Protein AF-A0A1U7LKT5-F1 (afdb_monomer)

Sequence (354 aa):
MRSHRIICCGSSVLELSPTSYRYRIRAFKRNCTCDSFELTTCFKGNACFALIGTPRKIAANPNFSSCFNLRTNVITTAVMLKRFNDAKNAIKNAVNILGINPTSDDYISYSTVLDLHLCDPDLFTETESKELLLCLYEVLDQNHELTKHIAWDLVGLVSPYLRNKATIEEADRLLMLFAENGNAKEVQLKCIEAIGCIEWESEGTTGSDRCVAPRDLEKTILQFVHLSKLLRRSYDKIIARFPSRFLSAYAICLLSAFTQSDSNSLDVVSVLVDFLETSIKPLAGIVQDDEDQRVQRKILHSFITYLADVYMRTDSLPWAEEIFREKNEKFLMCGQKSQNMNAARQAIMDKLLA

Secondary structure (DSSP, 8-state):
--------SSS------SSSS--------TT---PPP---EEEETTEEEE-----------HHHHHHHHHHHHHHHHHHHHHHHHHHHHHHHTHHHHH-SS--HHHHHHHHHHHHHHHS-GGGS-HHHHHHHHHHHHHHHHH-HHHHHHHTTTHHHHHGGGGG-TTTHHHHHHHHHHHHHHS-HHHHHHHHHHHHHT-----TT--SS-----THHHHHHHHHHHHHHHHHHHHHHH---S-HHHHHHHHHHHHHHHHHHS-TT-HHHHHHHHHHHHH-PPPP-SS---HHHHHHHHHHHHHHHHHHHHHHHHHHHHHHHHHHHHHHTGGG--S-TTSHHHHHHHHHHHHHH--

InterPro domains:
  IPR013877 YAP-binding/ALF4/Glomulin [PF08568] (101-346)
  IPR040347 YAP1-binding protein 1/2 [PTHR28020] (101-345)

Structure (mmCIF, N/CA/C/O backbone):
data_AF-A0A1U7LKT5-F1
#
_entry.id   AF-A0A1U7LKT5-F1
#
loop_
_atom_site.group_PDB
_atom_site.id
_atom_site.type_symbol
_atom_site.label_atom_id
_atom_site.label_alt_id
_atom_site.label_comp_id
_atom_site.label_asym_id
_atom_site.label_entity_id
_atom_site.label_seq_id
_atom_site.pdbx_PDB_ins_code
_atom_site.Cartn_x
_atom_site.Cartn_y
_atom_site.Cartn_z
_atom_site.occupancy
_atom_site.B_iso_or_equiv
_atom_site.auth_seq_id
_atom_site.auth_comp_id
_atom_site.auth_asym_id
_atom_site.auth_atom_id
_atom_site.pdbx_PDB_model_num
ATOM 1 N N . MET A 1 1 ? -34.447 -12.105 22.755 1.00 29.31 1 MET A N 1
ATOM 2 C CA . MET A 1 1 ? -34.570 -10.656 23.031 1.00 29.31 1 MET A CA 1
ATOM 3 C C . MET A 1 1 ? -34.179 -10.384 24.480 1.00 29.31 1 MET A C 1
ATOM 5 O O . MET A 1 1 ? -34.998 -10.563 25.371 1.00 29.31 1 MET A O 1
ATOM 9 N N . ARG A 1 2 ? -32.914 -10.038 24.745 1.00 20.81 2 ARG A N 1
ATOM 10 C CA . ARG A 1 2 ? -32.465 -9.606 26.079 1.00 20.81 2 ARG A CA 1
ATOM 11 C C . ARG A 1 2 ? -32.306 -8.087 26.045 1.00 20.81 2 ARG A C 1
ATOM 13 O O . ARG A 1 2 ? -31.428 -7.579 25.364 1.00 20.81 2 ARG A O 1
ATOM 20 N N . SER A 1 3 ? -33.200 -7.381 26.730 1.00 24.88 3 SER A N 1
ATOM 21 C CA . SER A 1 3 ? -33.093 -5.941 26.979 1.00 24.88 3 SER A CA 1
ATOM 22 C C . SER A 1 3 ? -31.994 -5.715 28.020 1.00 24.88 3 SER A C 1
ATOM 24 O O . SER A 1 3 ? -32.059 -6.267 29.120 1.00 24.88 3 SER A O 1
ATOM 26 N N . HIS A 1 4 ? -30.960 -4.948 27.676 1.00 26.56 4 HIS A N 1
ATOM 27 C CA . HIS A 1 4 ? -29.973 -4.478 28.644 1.00 26.56 4 HIS A CA 1
ATOM 28 C C . HIS A 1 4 ? -30.506 -3.210 29.313 1.00 26.56 4 HIS A C 1
ATOM 30 O O . HIS A 1 4 ? -30.626 -2.164 28.680 1.00 26.56 4 HIS A O 1
ATOM 36 N N . ARG A 1 5 ? -30.856 -3.316 30.601 1.00 24.50 5 ARG A N 1
ATOM 37 C CA . ARG A 1 5 ? -31.199 -2.168 31.447 1.00 24.50 5 ARG A CA 1
ATOM 38 C C . ARG A 1 5 ? -29.922 -1.618 32.067 1.00 24.50 5 ARG A C 1
ATOM 40 O O . ARG A 1 5 ? -29.319 -2.277 32.908 1.00 24.50 5 ARG A O 1
ATOM 47 N N . ILE A 1 6 ? -29.543 -0.404 31.687 1.00 27.03 6 ILE A N 1
ATOM 48 C CA . ILE A 1 6 ? -28.542 0.374 32.418 1.00 27.03 6 ILE A CA 1
ATOM 49 C C . ILE A 1 6 ? -29.298 1.154 33.497 1.00 27.03 6 ILE A C 1
ATOM 51 O O . ILE A 1 6 ? -30.140 1.995 33.185 1.00 27.03 6 ILE A O 1
ATOM 55 N N . ILE A 1 7 ? -29.045 0.835 34.767 1.00 23.75 7 ILE A N 1
ATOM 56 C CA . ILE A 1 7 ? -29.606 1.561 35.910 1.00 23.75 7 ILE A CA 1
ATOM 57 C C . ILE A 1 7 ? -28.608 2.660 36.282 1.00 23.75 7 ILE A C 1
ATOM 59 O O . ILE A 1 7 ? -27.571 2.382 36.876 1.00 23.75 7 ILE A O 1
ATOM 63 N N . CYS A 1 8 ? -28.917 3.910 35.939 1.00 28.09 8 CYS A N 1
ATOM 64 C CA . CYS A 1 8 ? -28.219 5.072 36.489 1.00 28.09 8 CYS A CA 1
ATOM 65 C C . CYS A 1 8 ? -28.956 5.569 37.741 1.00 28.09 8 CYS A C 1
ATOM 67 O O . CYS A 1 8 ? -30.186 5.653 37.752 1.00 28.09 8 CYS A O 1
ATOM 69 N N . CYS A 1 9 ? -28.201 5.915 38.790 1.00 30.84 9 CYS A N 1
ATOM 70 C CA . CYS A 1 9 ? -28.714 6.554 40.004 1.00 30.84 9 CYS A CA 1
ATOM 71 C C . CYS A 1 9 ? -29.616 7.753 39.657 1.00 30.84 9 CYS A C 1
ATOM 73 O O . CYS A 1 9 ? -29.147 8.752 39.116 1.00 30.84 9 CYS A O 1
ATOM 75 N N . GLY A 1 10 ? -30.908 7.639 39.984 1.00 30.94 10 GLY A N 1
ATOM 76 C CA . GLY A 1 10 ? -31.926 8.669 39.757 1.00 30.94 10 GLY A CA 1
ATOM 77 C C . GLY A 1 10 ? -32.965 8.306 38.688 1.00 30.94 10 GLY A C 1
ATOM 78 O O . GLY A 1 10 ? -32.936 8.835 37.582 1.00 30.94 10 GLY A O 1
ATOM 79 N N . SER A 1 11 ? -33.907 7.428 39.053 1.00 29.58 11 SER A N 1
ATOM 80 C CA . SER A 1 11 ? -35.271 7.241 38.511 1.00 29.58 11 SER A CA 1
ATOM 81 C C . SER A 1 11 ? -35.557 7.668 37.058 1.00 29.58 11 SER A C 1
ATOM 83 O O . SER A 1 11 ? -36.530 8.378 36.814 1.00 29.58 11 SER A O 1
ATOM 85 N N . SER A 1 12 ? -34.755 7.222 36.088 1.00 34.41 12 SER A N 1
ATOM 86 C CA . SER A 1 12 ? -35.004 7.432 34.654 1.00 34.41 12 SER A CA 1
ATOM 87 C C . SER A 1 12 ? -34.716 6.137 33.895 1.00 34.41 12 SER A C 1
ATOM 89 O O . SER A 1 12 ? -33.655 5.546 34.074 1.00 34.41 12 SER A O 1
ATOM 91 N N . VAL A 1 13 ? -35.661 5.682 33.068 1.00 32.38 13 VAL A N 1
ATOM 92 C CA . VAL A 1 13 ? -35.531 4.465 32.251 1.00 32.38 13 VAL A CA 1
ATOM 93 C C . VAL A 1 13 ? -35.231 4.876 30.810 1.00 32.38 13 VAL A C 1
ATOM 95 O O . VAL A 1 13 ? -35.997 5.632 30.218 1.00 32.38 13 VAL A O 1
ATOM 98 N N . LEU A 1 14 ? -34.115 4.392 30.259 1.00 37.12 14 LEU A N 1
ATOM 99 C CA . LEU A 1 14 ? -33.742 4.548 28.851 1.00 37.12 14 LEU A CA 1
ATOM 100 C C . LEU A 1 14 ? -34.146 3.284 28.082 1.00 37.12 14 LEU A C 1
ATOM 102 O O . LEU A 1 14 ? -33.674 2.194 28.398 1.00 37.12 14 LEU A O 1
ATOM 106 N N . GLU A 1 15 ? -34.998 3.433 27.068 1.00 32.19 15 GLU A N 1
ATOM 107 C CA . GLU A 1 15 ? -35.277 2.388 26.078 1.00 32.19 15 GLU A CA 1
ATOM 108 C C . GLU A 1 15 ? -34.582 2.737 24.759 1.00 32.19 15 GLU A C 1
ATOM 110 O O . GLU A 1 15 ? -34.763 3.827 24.217 1.00 32.19 15 GLU A O 1
ATOM 115 N N . LEU A 1 16 ? -33.777 1.805 24.245 1.00 34.53 16 LEU A N 1
ATOM 116 C CA . LEU A 1 16 ? -33.107 1.909 22.949 1.00 34.53 16 LEU A CA 1
ATOM 117 C C . LEU A 1 16 ? -33.809 0.977 21.952 1.00 34.53 16 LEU A C 1
ATOM 119 O O . LEU A 1 16 ? -33.983 -0.208 22.232 1.00 34.53 16 LEU A O 1
ATOM 123 N N . SER A 1 17 ? -34.205 1.520 20.798 1.00 33.19 17 SER A N 1
ATOM 124 C CA . SER A 1 17 ? -34.807 0.781 19.677 1.00 33.19 17 SER A CA 1
ATOM 125 C C . SER A 1 17 ? -33.781 0.608 18.543 1.00 33.19 17 SER A C 1
ATOM 127 O O . SER A 1 17 ? -33.015 1.544 18.313 1.00 33.19 17 SER A O 1
ATOM 129 N N . PRO A 1 18 ? -33.752 -0.526 17.809 1.00 30.03 18 PRO A N 1
ATOM 130 C CA . PRO A 1 18 ? -32.629 -0.883 16.935 1.00 30.03 18 PRO A CA 1
ATOM 131 C C . PRO A 1 18 ? -32.704 -0.321 15.507 1.00 30.03 18 PRO A C 1
ATOM 133 O O . PRO A 1 18 ? -31.779 -0.525 14.731 1.00 30.03 18 PRO A O 1
ATOM 136 N N . THR A 1 19 ? -33.789 0.342 15.111 1.00 29.55 19 THR A N 1
ATOM 137 C CA . THR A 1 19 ? -34.004 0.718 13.705 1.00 29.55 19 THR A CA 1
ATOM 138 C C . THR A 1 19 ? -33.870 2.225 13.502 1.00 29.55 19 THR A C 1
ATOM 140 O O . THR A 1 19 ? -34.689 2.988 14.015 1.00 29.55 19 THR A O 1
ATOM 143 N N . SER A 1 20 ? -32.872 2.616 12.697 1.00 33.09 20 SER A N 1
ATOM 144 C CA . SER A 1 20 ? -32.439 3.985 12.363 1.00 33.09 20 SER A CA 1
ATOM 145 C C . SER A 1 20 ? -31.602 4.662 13.455 1.00 33.09 20 SER A C 1
ATOM 147 O O . SER A 1 20 ? -32.004 4.693 14.612 1.00 33.09 20 SER A O 1
ATOM 149 N N . TYR A 1 21 ? -30.476 5.279 13.066 1.00 37.94 21 TYR A N 1
ATOM 150 C CA . TYR A 1 21 ? -29.605 6.150 13.880 1.00 37.94 21 TYR A CA 1
ATOM 151 C C . TYR A 1 21 ? -30.327 7.437 14.351 1.00 37.94 21 TYR A C 1
ATOM 153 O O . TYR A 1 21 ? -29.884 8.558 14.118 1.00 37.94 21 TYR A O 1
ATOM 161 N N . ARG A 1 22 ? -31.492 7.297 14.986 1.00 32.69 22 ARG A N 1
ATOM 162 C CA . ARG A 1 22 ? -32.243 8.351 15.665 1.00 32.69 22 ARG A CA 1
ATOM 163 C C . ARG A 1 22 ? -32.361 7.956 17.127 1.00 32.69 22 ARG A C 1
ATOM 165 O O . ARG A 1 22 ? -33.198 7.139 17.504 1.00 32.69 22 ARG A O 1
ATOM 172 N N . TYR A 1 23 ? -31.526 8.557 17.962 1.00 37.12 23 TYR A N 1
ATOM 173 C CA . TYR A 1 23 ? -31.631 8.399 19.405 1.00 37.12 23 TYR A CA 1
ATOM 174 C C . TYR A 1 23 ? -32.806 9.237 19.912 1.00 37.12 23 TYR A C 1
ATOM 176 O O . TYR A 1 23 ? -32.746 10.463 19.928 1.00 37.12 23 TYR A O 1
ATOM 184 N N . ARG A 1 24 ? -33.899 8.580 20.317 1.00 33.59 24 ARG A N 1
ATOM 185 C CA . ARG A 1 24 ? -35.054 9.255 20.919 1.00 33.59 24 ARG A CA 1
ATOM 186 C C . ARG A 1 24 ? -34.888 9.274 22.435 1.00 33.59 24 ARG A C 1
ATOM 188 O O . ARG A 1 24 ? -35.180 8.293 23.111 1.00 33.59 24 ARG A O 1
ATOM 195 N N . ILE A 1 25 ? -34.414 10.390 22.980 1.00 38.84 25 ILE A N 1
ATOM 196 C CA . ILE A 1 25 ? -34.301 10.570 24.431 1.00 38.84 25 ILE A CA 1
ATOM 197 C C . ILE A 1 25 ? -35.655 11.061 24.957 1.00 38.84 25 ILE A C 1
ATOM 199 O O . ILE A 1 25 ? -36.017 12.218 24.761 1.00 38.84 25 ILE A O 1
ATOM 203 N N . ARG A 1 26 ? -36.421 10.195 25.634 1.00 35.69 26 ARG A N 1
ATOM 204 C CA . ARG A 1 26 ? -37.591 10.615 26.425 1.00 35.69 26 ARG A CA 1
ATOM 205 C C . ARG A 1 26 ? -37.173 10.818 27.877 1.00 35.69 26 ARG A C 1
ATOM 207 O O . ARG A 1 26 ? -36.942 9.855 28.599 1.00 35.69 26 ARG A O 1
ATOM 214 N N . ALA A 1 27 ? -37.103 12.070 28.317 1.00 38.38 27 ALA A N 1
ATOM 215 C CA . ALA A 1 27 ? -36.942 12.389 29.730 1.00 38.38 27 ALA A CA 1
ATOM 216 C C . ALA A 1 27 ? -38.319 12.396 30.413 1.00 38.38 27 ALA A C 1
ATOM 218 O O . ALA A 1 27 ? -39.127 13.288 30.171 1.00 38.38 27 ALA A O 1
ATOM 219 N N . PHE A 1 28 ? -38.593 11.416 31.277 1.00 31.91 28 PHE A N 1
ATOM 220 C CA . PHE A 1 28 ? -39.747 11.461 32.177 1.00 31.91 28 PHE A CA 1
ATOM 221 C C . PHE A 1 28 ? -39.319 12.078 33.507 1.00 31.91 28 PHE A C 1
ATOM 223 O O . PHE A 1 28 ? -38.576 11.468 34.274 1.00 31.91 28 PHE A O 1
ATOM 230 N N . LYS A 1 29 ? -39.802 13.285 33.805 1.00 33.75 29 LYS A N 1
ATOM 231 C CA . LYS A 1 29 ? -39.675 13.882 35.136 1.00 33.75 29 LYS A CA 1
ATOM 232 C C . LYS A 1 29 ? -40.981 13.631 35.887 1.00 33.75 29 LYS A C 1
ATOM 234 O O . LYS A 1 29 ? -42.021 14.158 35.503 1.00 33.75 29 LYS A O 1
ATOM 239 N N . ARG A 1 30 ? -40.959 12.824 36.956 1.00 32.88 30 ARG A N 1
ATOM 240 C CA . ARG A 1 30 ? -42.098 12.774 37.889 1.00 32.88 30 ARG A CA 1
ATOM 241 C C . ARG A 1 30 ? -42.221 14.164 38.536 1.00 32.88 30 ARG A C 1
ATOM 243 O O . ARG A 1 30 ? -41.268 14.620 39.160 1.00 32.88 30 ARG A O 1
ATOM 250 N N . ASN A 1 31 ? -43.376 14.808 38.342 1.00 33.38 31 ASN A N 1
ATOM 251 C CA . ASN A 1 31 ? -43.824 16.102 38.895 1.00 33.38 31 ASN A CA 1
ATOM 252 C C . ASN A 1 31 ? -43.503 17.413 38.143 1.00 33.38 31 ASN A C 1
ATOM 254 O O . ASN A 1 31 ? -43.459 18.467 38.773 1.00 33.38 31 ASN A O 1
ATOM 258 N N . CYS A 1 32 ? -43.382 17.424 36.812 1.00 32.94 32 CYS A N 1
ATOM 259 C CA . CYS A 1 32 ? -43.559 18.676 36.053 1.00 32.94 32 CYS A CA 1
ATOM 260 C C . CYS A 1 32 ? -44.459 18.455 34.831 1.00 32.94 32 CYS A C 1
ATOM 262 O O . CYS A 1 32 ? -44.136 17.650 33.963 1.00 32.94 32 CYS A O 1
ATOM 264 N N . THR A 1 33 ? -45.570 19.186 34.758 1.00 30.45 33 THR A N 1
ATOM 265 C CA . THR A 1 33 ? -46.406 19.340 33.561 1.00 30.45 33 THR A CA 1
ATOM 266 C C . THR A 1 33 ? -45.755 20.366 32.634 1.00 30.45 33 THR A C 1
ATOM 268 O O . THR A 1 33 ? -46.134 21.536 32.639 1.00 30.45 33 THR A O 1
ATOM 271 N N . CYS A 1 34 ? -44.714 19.973 31.902 1.00 29.75 34 CYS A N 1
ATOM 272 C CA . CYS A 1 34 ? -44.145 20.797 30.834 1.00 29.75 34 CYS A CA 1
ATOM 273 C C . CYS A 1 34 ? -43.700 19.898 29.676 1.00 29.75 34 CYS A C 1
ATOM 275 O O . CYS A 1 34 ? -43.170 18.811 29.9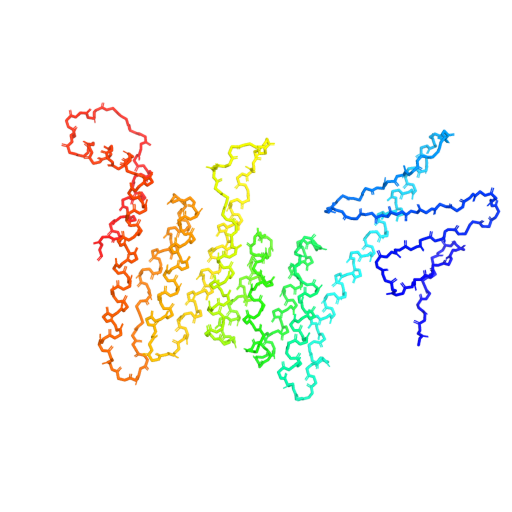06 1.00 29.75 34 CYS A O 1
ATOM 277 N N . ASP A 1 35 ? -43.952 20.379 28.466 1.00 31.00 35 ASP A N 1
ATOM 278 C CA . ASP A 1 35 ? -43.989 19.656 27.198 1.00 31.00 35 ASP A CA 1
ATOM 279 C C . ASP A 1 35 ? -42.751 18.820 26.839 1.00 31.00 35 ASP A C 1
ATOM 281 O O . ASP A 1 35 ? -41.610 19.100 27.211 1.00 31.00 35 ASP A O 1
ATOM 285 N N . SER A 1 36 ? -43.007 17.774 26.052 1.00 33.12 36 SER A N 1
ATOM 286 C CA . SER A 1 36 ? -42.006 16.948 25.384 1.00 33.12 36 SER A CA 1
ATOM 287 C C . SER A 1 36 ? -41.117 17.784 24.459 1.00 33.12 36 SER A C 1
ATOM 289 O O . SER A 1 36 ? -41.622 18.409 23.530 1.00 33.12 36 SER A O 1
ATOM 291 N N . PHE A 1 37 ? -39.798 17.730 24.650 1.00 35.16 37 PHE A N 1
ATOM 292 C CA . PHE A 1 37 ? -38.827 18.290 23.706 1.00 35.16 37 PHE A CA 1
ATOM 293 C C . PHE A 1 37 ? -38.266 17.191 22.797 1.00 35.16 37 PHE A C 1
ATOM 295 O O . PHE A 1 37 ? -37.770 16.172 23.282 1.00 35.16 37 PHE A O 1
ATOM 302 N N . GLU A 1 38 ? -38.320 17.404 21.480 1.00 31.25 38 GLU A N 1
ATOM 303 C CA . GLU A 1 38 ? -37.589 16.595 20.501 1.00 31.25 38 GLU A CA 1
ATOM 304 C C . GLU A 1 38 ? -36.194 17.194 20.288 1.00 31.25 38 GLU A C 1
ATOM 306 O O . GLU A 1 38 ? -36.034 18.273 19.725 1.00 31.25 38 GLU A O 1
ATOM 311 N N . LEU A 1 39 ? -35.167 16.485 20.760 1.00 33.72 39 LEU A N 1
ATOM 312 C CA . LEU A 1 39 ? -33.774 16.766 20.426 1.00 33.72 39 LEU A CA 1
ATOM 313 C C . LEU A 1 39 ? -33.425 16.007 19.147 1.00 33.72 39 LEU A C 1
ATOM 315 O O . LEU A 1 39 ? -33.373 14.778 19.146 1.00 33.72 39 LEU A O 1
ATOM 319 N N . THR A 1 40 ? -33.182 16.749 18.069 1.00 30.88 40 THR A N 1
ATOM 320 C CA . THR A 1 40 ? -32.624 16.202 16.828 1.00 30.88 40 THR A CA 1
ATOM 321 C C . THR A 1 40 ? -31.149 16.581 16.786 1.00 30.88 40 THR A C 1
ATOM 323 O O . THR A 1 40 ? -30.818 17.754 16.630 1.00 30.88 40 THR A O 1
ATOM 326 N N . THR A 1 41 ? -30.253 15.615 16.980 1.00 34.84 41 THR A N 1
ATOM 327 C CA . THR A 1 41 ? -28.809 15.816 16.815 1.00 34.84 41 THR A CA 1
ATOM 328 C C . THR A 1 41 ? -28.402 15.426 15.395 1.00 34.84 41 THR A C 1
ATOM 330 O O . THR A 1 41 ? -28.622 14.295 14.967 1.00 34.84 41 THR A O 1
ATOM 333 N N . CYS A 1 42 ? -27.810 16.365 14.655 1.00 27.28 42 CYS A N 1
ATOM 334 C CA . CYS A 1 42 ? -27.123 16.090 13.393 1.00 27.28 42 CYS A CA 1
ATOM 335 C C . CYS A 1 42 ? -25.614 16.152 13.640 1.00 27.28 42 CYS A C 1
ATOM 337 O O . CYS A 1 42 ? -25.117 17.140 14.176 1.00 27.28 42 CYS A O 1
ATOM 339 N N . PHE A 1 43 ? -24.891 15.106 13.238 1.00 33.81 43 PHE A N 1
ATOM 340 C CA . PHE A 1 43 ? -23.431 15.074 13.284 1.00 33.81 43 PHE A CA 1
ATOM 341 C C . PHE A 1 43 ? -22.856 15.567 11.953 1.00 33.81 43 PHE A C 1
ATOM 343 O O . PHE A 1 43 ? -23.239 15.074 10.891 1.00 33.81 43 PHE A O 1
ATOM 350 N N . LYS A 1 44 ? -21.935 16.535 12.013 1.00 26.03 44 LYS A N 1
ATOM 351 C CA . LYS A 1 44 ? -21.059 16.916 10.898 1.00 26.03 44 LYS A CA 1
ATOM 352 C C . LYS A 1 44 ? -19.674 17.242 11.481 1.00 26.03 44 LYS A C 1
ATOM 354 O O . LYS A 1 44 ? -19.484 18.318 12.042 1.00 26.03 44 LYS A O 1
ATOM 359 N N . GLY A 1 45 ? -18.740 16.291 11.395 1.00 45.38 45 GLY A N 1
ATOM 360 C CA . GLY A 1 45 ? -17.395 16.378 11.991 1.00 45.38 45 GLY A CA 1
ATOM 361 C C . GLY A 1 45 ? -17.369 16.372 13.531 1.00 45.38 45 GLY A C 1
ATOM 362 O O . GLY A 1 45 ? -18.356 16.018 14.177 1.00 45.38 45 GLY A O 1
ATOM 363 N N . ASN A 1 46 ? -16.249 16.820 14.116 1.00 31.98 46 ASN A N 1
ATOM 364 C CA . ASN A 1 46 ? -15.983 16.875 15.570 1.00 31.98 46 ASN A CA 1
ATOM 365 C C . ASN A 1 46 ? -16.795 17.933 16.352 1.00 31.98 46 ASN A C 1
ATOM 367 O O . ASN A 1 46 ? -16.519 18.190 17.524 1.00 31.98 46 ASN A O 1
ATOM 371 N N . ALA A 1 47 ? -17.803 18.557 15.736 1.00 27.64 47 ALA A N 1
ATOM 372 C CA . ALA A 1 47 ? -18.643 19.565 16.372 1.00 27.64 47 ALA A CA 1
ATOM 373 C C . ALA A 1 47 ? -20.095 19.082 16.486 1.00 27.64 47 ALA A C 1
ATOM 375 O O . ALA A 1 47 ? -20.780 18.823 15.496 1.00 27.64 47 ALA A O 1
ATOM 376 N N . CYS A 1 48 ? -20.583 18.997 17.724 1.00 31.39 48 CYS A N 1
ATOM 377 C CA . CYS A 1 48 ? -21.973 18.680 18.022 1.00 31.39 48 CYS A CA 1
ATOM 378 C C . CYS A 1 48 ? -22.797 19.978 17.981 1.00 31.39 48 CYS A C 1
ATOM 380 O O . CYS A 1 48 ? -22.746 20.778 18.916 1.00 31.39 48 CYS A O 1
ATOM 382 N N . PHE A 1 49 ? -23.541 20.217 16.897 1.00 29.03 49 PHE A N 1
ATOM 383 C CA . PHE A 1 49 ? -24.458 21.357 16.807 1.00 29.03 49 PHE A CA 1
ATOM 384 C C . PHE A 1 49 ? -25.851 20.947 17.293 1.00 29.03 49 PHE A C 1
ATOM 386 O O . PHE A 1 49 ? -26.562 20.184 16.639 1.00 29.03 49 PHE A O 1
ATOM 393 N N . ALA A 1 50 ? -26.264 21.475 18.445 1.00 32.03 50 ALA A N 1
ATOM 394 C CA . ALA A 1 50 ? -27.651 21.399 18.882 1.00 32.03 50 ALA A CA 1
ATOM 395 C C . ALA A 1 50 ? -28.459 22.501 18.176 1.00 32.03 50 ALA A C 1
ATOM 397 O O . ALA A 1 50 ? -28.360 23.675 18.530 1.00 32.03 50 ALA A O 1
ATOM 398 N N . LEU A 1 51 ? -29.272 22.135 17.180 1.00 28.89 51 LEU A N 1
ATOM 399 C CA . LEU A 1 51 ? -30.297 23.033 16.644 1.00 28.89 51 LEU A CA 1
ATOM 400 C C . LEU A 1 51 ? -31.457 23.092 17.642 1.00 28.89 51 LEU A C 1
ATOM 402 O O . LEU A 1 51 ? -32.325 22.221 17.671 1.00 28.89 51 LEU A O 1
ATOM 406 N N . ILE A 1 52 ? -31.450 24.117 18.493 1.00 35.59 52 ILE A N 1
ATOM 407 C CA . ILE A 1 52 ? -32.568 24.419 19.385 1.00 35.59 52 ILE A CA 1
ATOM 408 C C . ILE A 1 52 ? -33.599 25.207 18.572 1.00 35.59 52 ILE A C 1
ATOM 410 O O . ILE A 1 52 ? -33.392 26.380 18.264 1.00 35.59 52 ILE A O 1
ATOM 414 N N . GLY A 1 53 ? -34.725 24.571 18.236 1.00 28.62 53 GLY A N 1
ATOM 415 C CA . GLY A 1 53 ? -35.935 25.301 17.867 1.00 28.62 53 GLY A CA 1
ATOM 416 C C . GLY A 1 53 ? -36.325 26.197 19.041 1.00 28.62 53 GLY A C 1
ATOM 417 O O . GLY A 1 53 ? -36.520 25.712 20.155 1.00 28.62 53 GLY A O 1
ATOM 418 N N . THR A 1 54 ? -36.350 27.510 18.830 1.00 35.06 54 THR A N 1
ATOM 419 C CA . THR A 1 54 ? -36.665 28.471 19.891 1.00 35.06 54 THR A CA 1
ATOM 420 C C . THR A 1 54 ? -38.075 28.220 20.435 1.00 35.06 54 THR A C 1
ATOM 422 O O . THR A 1 54 ? -39.022 28.039 19.670 1.00 35.06 54 THR A O 1
ATOM 425 N N . PRO A 1 55 ? -38.245 28.264 21.769 1.00 36.22 55 PRO A N 1
ATOM 426 C CA . PRO A 1 55 ? -39.119 29.318 22.269 1.00 36.22 55 PRO A CA 1
ATOM 427 C C . PRO A 1 55 ? -38.635 30.006 23.559 1.00 36.22 55 PRO A C 1
ATOM 429 O O . PRO A 1 55 ? -38.027 29.421 24.447 1.00 36.22 55 PRO A O 1
ATOM 432 N N . ARG A 1 56 ? -38.969 31.303 23.600 1.00 35.28 56 ARG A N 1
ATOM 433 C CA . ARG A 1 56 ? -39.159 32.240 24.726 1.00 35.28 56 ARG A CA 1
ATOM 434 C C . ARG A 1 56 ? -38.392 32.010 26.043 1.00 35.28 56 ARG A C 1
ATOM 436 O O . ARG A 1 56 ? -38.746 31.167 26.853 1.00 35.28 56 ARG A O 1
ATOM 443 N N . LYS A 1 57 ? -37.479 32.965 26.300 1.00 38.06 57 LYS A N 1
ATOM 444 C CA . LYS A 1 57 ? -37.088 33.557 27.599 1.00 38.06 57 LYS A CA 1
ATOM 445 C C . LYS A 1 57 ? -37.254 32.636 28.820 1.00 38.06 57 LYS A C 1
ATOM 447 O O . LYS A 1 57 ? -38.191 32.797 29.596 1.00 38.06 57 LYS A O 1
ATOM 452 N N . ILE A 1 58 ? -36.274 31.767 29.048 1.00 37.12 58 ILE A N 1
ATOM 453 C CA . ILE A 1 58 ? -36.007 31.211 30.378 1.00 37.12 58 ILE A CA 1
ATOM 454 C C . ILE A 1 58 ? -34.743 31.895 30.898 1.00 37.12 58 ILE A C 1
ATOM 456 O O . ILE A 1 58 ? -33.727 31.949 30.207 1.00 37.12 58 ILE A O 1
ATOM 460 N N . ALA A 1 59 ? -34.848 32.487 32.088 1.00 37.62 59 ALA A N 1
ATOM 461 C CA . ALA A 1 59 ? -33.757 33.174 32.764 1.00 37.62 59 ALA A CA 1
ATOM 462 C C . ALA A 1 59 ? -32.532 32.253 32.893 1.00 37.62 59 ALA A C 1
ATOM 464 O O . ALA A 1 59 ? -32.646 31.108 33.335 1.00 37.62 59 ALA A O 1
ATOM 465 N N . ALA A 1 60 ? -31.368 32.764 32.490 1.00 38.94 60 ALA A N 1
ATOM 466 C CA . ALA A 1 60 ? -30.098 32.057 32.543 1.00 38.94 60 ALA A CA 1
ATOM 467 C C . ALA A 1 60 ? -29.727 31.745 34.001 1.00 38.94 60 ALA A C 1
ATOM 469 O O . ALA A 1 60 ? -29.271 32.614 34.740 1.00 38.94 60 ALA A O 1
ATOM 470 N N . ASN A 1 61 ? -29.941 30.498 34.422 1.00 42.16 61 ASN A N 1
ATOM 471 C CA . ASN A 1 61 ? -29.421 29.987 35.682 1.00 42.16 61 ASN A CA 1
ATOM 472 C C . ASN A 1 61 ? -28.014 29.402 35.427 1.00 42.16 61 ASN A C 1
ATOM 474 O O . ASN A 1 61 ? -27.907 28.403 34.707 1.00 42.16 61 ASN A O 1
ATOM 478 N N . PRO A 1 62 ? -26.933 29.977 35.988 1.00 46.44 62 PRO A N 1
ATOM 479 C CA . PRO A 1 62 ? -25.556 29.555 35.701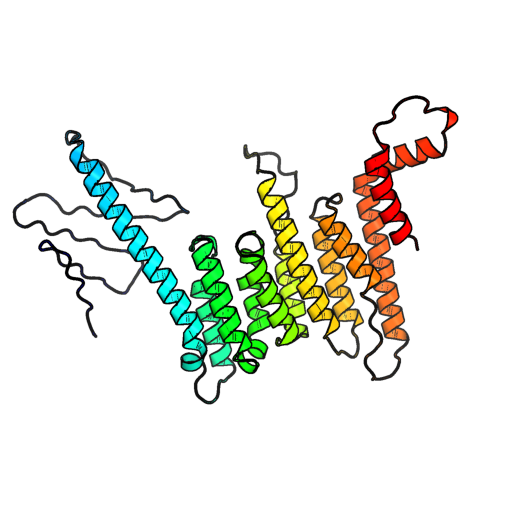 1.00 46.44 62 PRO A CA 1
ATOM 480 C C . PRO A 1 62 ? -25.254 28.100 36.110 1.00 46.44 62 PRO A C 1
ATOM 482 O O . PRO A 1 62 ? -24.377 27.469 35.523 1.00 46.44 62 PRO A O 1
ATOM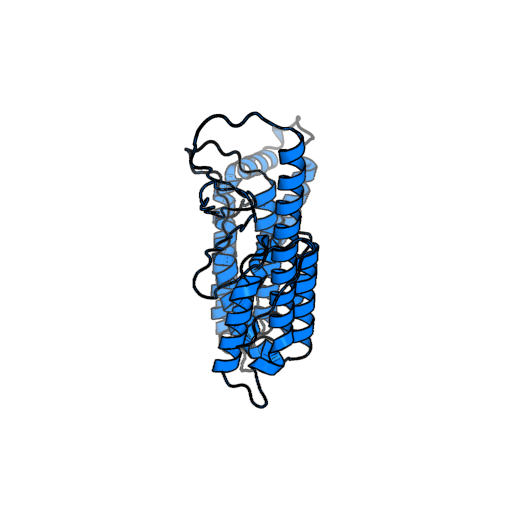 485 N N . ASN A 1 63 ? -26.040 27.512 37.020 1.00 45.62 63 ASN A N 1
ATOM 486 C CA . ASN A 1 63 ? -25.884 26.115 37.451 1.00 45.62 63 ASN A CA 1
ATOM 487 C C . ASN A 1 63 ? -26.487 25.079 36.479 1.00 45.62 63 ASN A C 1
ATOM 489 O O . ASN A 1 63 ? -26.227 23.883 36.616 1.00 45.62 63 ASN A O 1
ATOM 493 N N . PHE A 1 64 ? -27.277 25.508 35.487 1.00 40.84 64 PHE A N 1
ATOM 494 C CA . PHE A 1 64 ? -27.807 24.607 34.453 1.00 40.84 64 PHE A CA 1
ATOM 495 C C . PHE A 1 64 ? -26.755 24.268 33.389 1.00 40.84 64 PHE A C 1
ATOM 497 O O . PHE A 1 64 ? -26.734 23.147 32.886 1.00 40.84 64 PHE A O 1
ATOM 504 N N . SER A 1 65 ? -25.850 25.208 33.093 1.00 44.41 65 SER A N 1
ATOM 505 C CA . SER A 1 65 ? -24.779 25.033 32.104 1.00 44.41 65 SER A CA 1
ATOM 506 C C . SER A 1 65 ? -23.782 23.943 32.520 1.00 44.41 65 SER A C 1
ATOM 508 O O . SER A 1 65 ? -23.457 23.064 31.723 1.00 44.41 65 SER A O 1
ATOM 510 N N . SER A 1 66 ? -23.356 23.917 33.790 1.00 42.03 66 SER A N 1
ATOM 511 C CA . SER A 1 66 ? -22.369 22.931 34.259 1.00 42.03 66 SER A CA 1
ATOM 512 C C . SER A 1 66 ? -22.925 21.502 34.286 1.00 42.03 66 SER A C 1
ATOM 514 O O . SER A 1 66 ? -22.267 20.579 33.811 1.00 42.03 66 SER A O 1
ATOM 516 N N . CYS A 1 67 ? -24.164 21.309 34.754 1.00 40.50 67 CYS A N 1
ATOM 517 C CA . CYS A 1 67 ? -24.816 19.996 34.777 1.00 40.50 67 CYS A CA 1
ATOM 518 C C . CYS A 1 67 ? -25.123 19.456 33.371 1.00 40.50 67 CYS A C 1
ATOM 520 O O . CYS A 1 67 ? -25.065 18.243 33.158 1.00 40.50 67 CYS A O 1
ATOM 522 N N . PHE A 1 68 ? -25.465 20.333 32.421 1.00 44.28 68 PHE A N 1
ATOM 523 C CA . PHE A 1 68 ? -25.733 19.934 31.039 1.00 44.28 68 PHE A CA 1
ATOM 524 C C . PHE A 1 68 ? -24.438 19.525 30.325 1.00 44.28 68 PHE A C 1
ATOM 526 O O . PHE A 1 68 ? -24.403 18.443 29.747 1.00 44.28 68 PHE A O 1
ATOM 533 N N . ASN A 1 69 ? -23.359 20.304 30.481 1.00 48.66 69 ASN A N 1
ATOM 534 C CA . ASN A 1 69 ? -22.035 19.996 29.924 1.00 48.66 69 ASN A CA 1
ATOM 535 C C . ASN A 1 69 ? -21.420 18.709 30.499 1.00 48.66 69 ASN A C 1
ATOM 537 O O . ASN A 1 69 ? -20.801 17.935 29.774 1.00 48.66 69 ASN A O 1
ATOM 541 N N . LEU A 1 70 ? -21.622 18.431 31.791 1.00 53.06 70 LEU A N 1
ATOM 542 C CA . LEU A 1 70 ? -21.175 17.174 32.401 1.00 53.06 70 LEU A CA 1
ATOM 543 C C . LEU A 1 70 ? -21.927 15.963 31.831 1.00 53.06 70 LEU A C 1
ATOM 545 O O . LEU A 1 70 ? -21.314 14.938 31.546 1.00 53.06 70 LEU A O 1
ATOM 549 N N . ARG A 1 71 ? -23.246 16.067 31.627 1.00 53.00 71 ARG A N 1
ATOM 550 C CA . ARG A 1 71 ? -24.052 14.957 31.091 1.00 53.00 71 ARG A CA 1
ATOM 551 C C . ARG A 1 71 ? -23.796 14.704 29.610 1.00 53.00 71 ARG A C 1
ATOM 553 O O . ARG A 1 71 ? -23.750 13.543 29.214 1.00 53.00 71 ARG A O 1
ATOM 560 N N . THR A 1 72 ? -23.613 15.747 28.805 1.00 59.00 72 THR A N 1
ATOM 561 C CA . THR A 1 72 ? -23.257 15.588 27.389 1.00 59.00 72 THR A CA 1
ATOM 562 C C . THR A 1 72 ? -21.866 14.984 27.233 1.00 59.00 72 THR A C 1
ATOM 564 O O . THR A 1 72 ? -21.724 14.042 26.461 1.00 59.00 72 THR A O 1
ATOM 567 N N . ASN A 1 73 ? -20.875 15.417 28.019 1.00 61.62 73 ASN A N 1
ATOM 568 C CA . ASN A 1 73 ? -19.533 14.829 27.980 1.00 61.62 73 ASN A CA 1
ATOM 569 C C . ASN A 1 73 ? -19.539 13.343 28.362 1.00 61.62 73 ASN A C 1
ATOM 571 O O . ASN A 1 73 ? -18.986 12.532 27.628 1.00 61.62 73 ASN A O 1
ATOM 575 N N . VAL A 1 74 ? -20.235 12.956 29.437 1.00 67.00 74 VAL A N 1
ATOM 576 C CA . VAL A 1 74 ? -20.311 11.545 29.866 1.00 67.00 74 VAL A CA 1
ATOM 577 C C . VAL A 1 74 ? -20.973 10.652 28.809 1.00 67.00 74 VAL A C 1
ATOM 579 O O . VAL A 1 74 ? -20.507 9.538 28.573 1.00 67.00 74 VAL A O 1
ATOM 582 N N . ILE A 1 75 ? -22.036 11.126 28.149 1.00 69.81 75 ILE A N 1
ATOM 583 C CA . ILE A 1 75 ? -22.710 10.361 27.088 1.00 69.81 75 ILE A CA 1
ATOM 584 C C . ILE A 1 75 ? -21.794 10.214 25.870 1.00 69.81 75 ILE A C 1
ATOM 586 O O . ILE A 1 75 ? -21.671 9.111 25.341 1.00 69.81 75 ILE A O 1
ATOM 590 N N . THR A 1 76 ? -21.118 11.285 25.451 1.00 72.25 76 THR A N 1
ATOM 591 C CA . THR A 1 76 ? -20.194 11.241 24.310 1.00 72.25 76 THR A CA 1
ATOM 592 C C . THR A 1 76 ? -19.034 10.285 24.579 1.00 72.25 76 THR A C 1
ATOM 594 O O . THR A 1 76 ? -18.775 9.411 23.757 1.00 72.25 76 THR A O 1
ATOM 597 N N . THR A 1 77 ? -18.396 10.355 25.751 1.00 74.38 77 THR A N 1
ATOM 598 C CA . THR A 1 77 ? -17.298 9.440 26.108 1.00 74.38 77 THR A CA 1
ATOM 599 C C . THR A 1 77 ? -17.761 7.983 26.168 1.00 74.38 77 THR A C 1
ATOM 601 O O . THR A 1 77 ? -17.061 7.100 25.680 1.00 74.38 77 THR A O 1
ATOM 604 N N . ALA A 1 78 ? -18.959 7.710 26.696 1.00 78.56 78 ALA A N 1
ATOM 605 C CA . ALA A 1 78 ? -19.509 6.354 26.732 1.00 78.56 78 ALA A CA 1
ATOM 606 C C . ALA A 1 78 ? -19.815 5.797 25.329 1.00 78.56 78 ALA A C 1
ATOM 608 O O . ALA A 1 78 ? -19.605 4.610 25.081 1.00 78.56 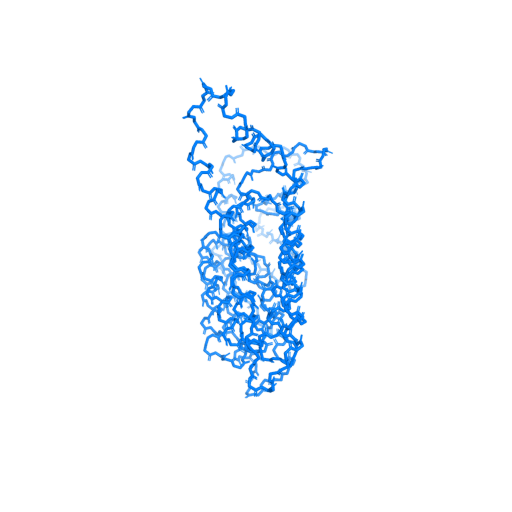78 ALA A O 1
ATOM 609 N N . VAL A 1 79 ? -20.295 6.638 24.406 1.00 82.62 79 VAL A N 1
ATOM 610 C CA . VAL A 1 79 ? -20.558 6.243 23.012 1.00 82.62 79 VAL A CA 1
ATOM 611 C C . VAL A 1 79 ? -19.254 5.959 22.263 1.00 82.62 79 VAL A C 1
ATOM 613 O O . VAL A 1 79 ? -19.170 4.929 21.593 1.00 82.62 79 VAL A O 1
ATOM 616 N N . MET A 1 80 ? -18.235 6.812 22.415 1.00 82.88 80 MET A N 1
ATOM 617 C CA . MET A 1 80 ? -16.917 6.616 21.788 1.00 82.88 80 MET A CA 1
ATOM 618 C C . MET A 1 80 ? -16.246 5.337 22.304 1.00 82.88 80 MET A C 1
ATOM 620 O O . MET A 1 80 ? -15.866 4.477 21.513 1.00 82.88 80 MET A O 1
ATOM 624 N N . LEU A 1 81 ? -16.231 5.135 23.627 1.00 86.25 81 LEU A N 1
ATOM 625 C CA . LEU A 1 81 ? -15.663 3.933 24.241 1.00 86.25 81 LEU A CA 1
ATOM 626 C C . LEU A 1 81 ? -16.390 2.658 23.796 1.00 86.25 81 LEU A C 1
ATOM 628 O O . LEU A 1 81 ? -15.763 1.623 23.569 1.00 86.25 81 LEU A O 1
ATOM 632 N N . LYS A 1 82 ? -17.721 2.707 23.667 1.00 90.69 82 LYS A N 1
ATOM 633 C CA . LYS A 1 82 ? -18.487 1.570 23.150 1.00 90.69 82 LYS A CA 1
ATOM 634 C C . LYS A 1 82 ? -18.076 1.252 21.713 1.00 90.69 82 LYS A C 1
ATOM 636 O O . LYS A 1 82 ? -17.802 0.097 21.414 1.00 90.69 82 LYS A O 1
ATOM 641 N N . ARG A 1 83 ? -17.984 2.267 20.853 1.00 90.75 83 ARG A N 1
ATOM 642 C CA . ARG A 1 83 ? -17.588 2.097 19.451 1.00 90.75 83 ARG A CA 1
ATOM 643 C C . ARG A 1 83 ? -16.204 1.470 19.315 1.00 90.75 83 ARG A C 1
ATOM 645 O O . ARG A 1 83 ? -16.043 0.536 18.536 1.00 90.75 83 ARG A O 1
ATOM 652 N N . PHE A 1 84 ? -15.236 1.970 20.075 1.00 93.12 84 PHE A N 1
ATOM 653 C CA . PHE A 1 84 ? -13.882 1.430 20.102 1.00 93.12 84 PHE A CA 1
ATOM 654 C C . PHE A 1 84 ? -13.872 -0.056 20.488 1.00 93.12 84 PHE A C 1
ATOM 656 O O . PHE A 1 84 ? -13.291 -0.883 19.786 1.00 93.12 84 PHE A O 1
ATOM 663 N N . ASN A 1 85 ? -14.587 -0.421 21.555 1.00 93.94 85 ASN A N 1
ATOM 664 C CA . ASN A 1 85 ? -14.694 -1.818 21.972 1.00 93.94 85 ASN A CA 1
ATOM 665 C C . ASN A 1 85 ? -15.421 -2.686 20.937 1.00 93.94 85 ASN A C 1
ATOM 667 O O . ASN A 1 85 ? -15.006 -3.818 20.704 1.00 93.94 85 ASN A O 1
ATOM 671 N N . ASP A 1 86 ? -16.475 -2.172 20.302 1.00 92.88 86 ASP A N 1
ATOM 672 C CA . ASP A 1 86 ? -17.203 -2.881 19.248 1.00 92.88 86 ASP A CA 1
ATOM 673 C C . ASP A 1 86 ? -16.279 -3.166 18.048 1.00 92.88 86 ASP A C 1
ATOM 675 O O . ASP A 1 86 ? -16.224 -4.306 17.588 1.00 92.88 86 ASP A O 1
ATOM 679 N N . ALA A 1 87 ? -15.480 -2.184 17.610 1.00 93.44 87 ALA A N 1
ATOM 680 C CA . ALA A 1 87 ? -14.488 -2.356 16.544 1.00 93.44 87 ALA A CA 1
ATOM 681 C C . ALA A 1 87 ? -13.401 -3.376 16.926 1.00 93.44 87 ALA A C 1
ATOM 683 O O . ALA A 1 87 ? -13.118 -4.307 16.173 1.00 93.44 87 ALA A O 1
ATOM 684 N N . LYS A 1 88 ? -12.844 -3.270 18.136 1.00 94.19 88 LYS A N 1
ATOM 685 C CA . LYS A 1 88 ? -11.835 -4.212 18.641 1.00 94.19 88 LYS A CA 1
ATOM 686 C C . LYS A 1 88 ? -12.372 -5.642 18.735 1.00 94.19 88 LYS A C 1
ATOM 688 O O . LYS A 1 88 ? -11.674 -6.598 18.401 1.00 94.19 88 LYS A O 1
ATOM 693 N N . ASN A 1 89 ? -13.620 -5.800 19.170 1.00 93.75 89 ASN A N 1
ATOM 694 C CA . ASN A 1 89 ? -14.284 -7.099 19.213 1.00 93.75 89 ASN A CA 1
ATOM 695 C C . ASN A 1 89 ? -14.552 -7.640 17.805 1.00 93.75 89 ASN A C 1
ATOM 697 O O . ASN A 1 89 ? -14.385 -8.837 17.589 1.00 93.75 89 ASN A O 1
ATOM 701 N N . ALA A 1 90 ? -14.930 -6.788 16.850 1.00 92.38 90 ALA A N 1
ATOM 702 C CA . ALA A 1 90 ? -15.129 -7.182 15.458 1.00 92.38 90 ALA A CA 1
ATOM 703 C C . ALA A 1 90 ? -13.842 -7.751 14.838 1.00 92.38 90 ALA A C 1
ATOM 705 O O . ALA A 1 90 ? -13.885 -8.839 14.269 1.00 92.38 90 ALA A O 1
ATOM 706 N N . ILE A 1 91 ? -12.696 -7.092 15.058 1.00 93.38 91 ILE A N 1
ATOM 707 C CA . ILE A 1 91 ? -11.372 -7.578 14.628 1.00 93.38 91 ILE A CA 1
ATOM 708 C C . ILE A 1 91 ? -11.067 -8.954 15.246 1.00 93.38 91 ILE A C 1
ATOM 710 O O . ILE A 1 91 ? -10.701 -9.901 14.555 1.00 93.38 91 ILE A O 1
ATOM 714 N N . LYS A 1 92 ? -11.258 -9.111 16.562 1.00 92.81 92 LYS A N 1
ATOM 715 C CA . LYS A 1 92 ? -10.956 -10.378 17.258 1.00 92.81 92 LYS A CA 1
ATOM 716 C C . LYS A 1 92 ? -11.896 -11.525 16.894 1.00 92.81 92 LYS A C 1
ATOM 718 O O . LYS A 1 92 ? -11.532 -12.688 17.046 1.00 92.81 92 LYS A O 1
ATOM 723 N N . ASN A 1 93 ? -13.095 -11.217 16.414 1.00 87.94 93 ASN A N 1
ATOM 724 C CA . ASN A 1 93 ? -14.097 -12.210 16.045 1.00 87.94 93 ASN A CA 1
ATOM 725 C C . ASN A 1 93 ? -13.848 -12.867 14.676 1.00 87.94 93 ASN A C 1
ATOM 727 O O . ASN A 1 93 ? -14.702 -13.634 14.236 1.00 87.94 93 ASN A O 1
ATOM 731 N N . ALA A 1 94 ? -12.689 -12.645 14.042 1.00 78.56 94 ALA A N 1
ATOM 732 C CA . ALA A 1 94 ? -12.296 -13.289 12.785 1.00 78.56 94 ALA A CA 1
ATOM 733 C C . ALA A 1 94 ? -12.553 -14.807 12.785 1.00 78.56 94 ALA A C 1
ATOM 735 O O . ALA A 1 94 ? -13.234 -15.324 11.907 1.00 78.56 94 ALA A O 1
ATOM 736 N N . VAL A 1 95 ? -12.102 -15.517 13.825 1.00 70.38 95 VAL A N 1
ATOM 737 C CA . VAL A 1 95 ? -12.263 -16.980 13.947 1.00 70.38 95 VAL A CA 1
ATOM 738 C C . VAL A 1 95 ? -13.738 -17.399 13.990 1.00 70.38 95 VAL A C 1
ATOM 740 O O . VAL A 1 95 ? -14.115 -18.416 13.413 1.00 70.38 95 VAL A O 1
ATOM 743 N N . ASN A 1 96 ? -14.590 -16.601 14.639 1.00 77.50 96 ASN A N 1
ATOM 744 C CA . ASN A 1 96 ? -16.022 -16.890 14.732 1.00 77.50 96 ASN A CA 1
ATOM 745 C C . ASN A 1 96 ? -16.735 -16.691 13.390 1.00 77.50 96 ASN A C 1
ATOM 747 O O . ASN A 1 96 ? -17.694 -17.404 13.107 1.00 77.50 96 ASN A O 1
ATOM 751 N N . ILE A 1 97 ? -16.281 -15.727 12.586 1.00 74.50 97 ILE A N 1
ATOM 752 C CA . ILE A 1 97 ? -16.854 -15.428 11.267 1.00 74.50 97 ILE A CA 1
ATOM 753 C C . ILE A 1 97 ? -16.405 -16.470 10.236 1.00 74.50 97 ILE A C 1
ATOM 755 O O . ILE A 1 97 ? -17.207 -16.901 9.421 1.00 74.50 97 ILE A O 1
ATOM 759 N N . LEU A 1 98 ? -15.147 -16.909 10.304 1.00 76.12 98 LEU A N 1
ATOM 760 C CA . LEU A 1 98 ? -14.542 -17.813 9.322 1.00 76.12 98 LEU A CA 1
ATOM 761 C C . LEU A 1 98 ? -14.921 -19.289 9.519 1.00 76.12 98 LEU A C 1
ATOM 763 O O . LEU A 1 98 ? -14.842 -20.079 8.581 1.00 76.12 98 LEU A O 1
ATOM 767 N N . GLY A 1 99 ? -15.339 -19.685 10.724 1.00 74.44 99 GLY A N 1
ATOM 768 C CA . GLY A 1 99 ? -15.722 -21.067 11.009 1.00 74.44 99 GLY A CA 1
ATOM 769 C C . GLY A 1 99 ? -14.569 -22.076 10.863 1.00 74.44 99 GLY A C 1
ATOM 770 O O . GLY A 1 99 ? -13.394 -21.722 10.874 1.00 74.44 99 GLY A O 1
ATOM 771 N N . ILE A 1 100 ? -14.908 -23.370 10.777 1.00 71.62 100 ILE A N 1
ATOM 772 C CA . ILE A 1 100 ? -13.926 -24.480 10.752 1.00 71.62 100 ILE A CA 1
ATOM 773 C C . ILE A 1 100 ? -13.317 -24.674 9.349 1.00 71.62 100 ILE A C 1
ATOM 775 O O . ILE A 1 100 ? -12.211 -25.191 9.235 1.00 71.62 100 ILE A O 1
ATOM 779 N N . ASN A 1 101 ? -14.019 -24.249 8.293 1.00 77.00 101 ASN A N 1
ATOM 780 C CA . ASN A 1 101 ? -13.571 -24.307 6.898 1.00 77.00 101 ASN A CA 1
ATOM 781 C C . ASN A 1 101 ? -14.068 -23.059 6.152 1.00 77.00 101 ASN A C 1
ATOM 783 O O . ASN A 1 101 ? -15.145 -23.118 5.552 1.00 77.00 101 ASN A O 1
ATOM 787 N N . PRO A 1 102 ? -13.324 -21.944 6.215 1.00 81.31 102 PRO A N 1
ATOM 788 C CA . PRO A 1 102 ? -13.734 -20.706 5.572 1.00 81.31 102 PRO A CA 1
ATOM 789 C C . PRO A 1 102 ? -13.827 -20.862 4.057 1.00 81.31 102 PRO A C 1
ATOM 791 O O . PRO A 1 102 ? -12.942 -21.412 3.395 1.00 81.31 102 PRO A O 1
ATOM 794 N N . THR A 1 103 ? -14.920 -20.354 3.514 1.00 84.31 103 THR A N 1
ATOM 795 C CA . THR A 1 103 ? -15.168 -20.199 2.084 1.00 84.31 103 THR A CA 1
ATOM 796 C C . THR A 1 103 ? -14.786 -18.790 1.621 1.00 84.31 103 THR A C 1
ATOM 798 O O . THR A 1 103 ? -14.492 -17.909 2.430 1.00 84.31 103 THR A O 1
ATOM 801 N N . SER A 1 104 ? -14.809 -18.544 0.306 1.00 81.75 104 SER A N 1
ATOM 802 C CA . SER A 1 104 ? -14.596 -17.199 -0.253 1.00 81.75 104 SER A CA 1
ATOM 803 C C . SER A 1 104 ? -15.535 -16.151 0.346 1.00 81.75 104 SER A C 1
ATOM 805 O O . SER A 1 104 ? -15.119 -15.022 0.595 1.00 81.75 104 SER A O 1
ATOM 807 N N . ASP A 1 105 ? -16.783 -16.535 0.606 1.00 84.50 105 ASP A N 1
ATOM 808 C CA . ASP A 1 105 ? -17.831 -15.630 1.076 1.00 84.50 105 ASP A CA 1
ATOM 809 C C . ASP A 1 105 ? -17.603 -15.219 2.538 1.00 84.50 105 ASP A C 1
ATOM 811 O O . ASP A 1 105 ? -17.928 -14.095 2.929 1.00 84.50 105 ASP A O 1
ATOM 815 N N . ASP A 1 106 ? -16.968 -16.087 3.330 1.00 87.19 106 ASP A N 1
ATOM 816 C CA . ASP A 1 106 ? -16.615 -15.802 4.723 1.00 87.19 106 ASP A CA 1
ATOM 817 C C . ASP A 1 106 ? -15.499 -14.750 4.802 1.00 87.19 106 ASP A C 1
ATOM 819 O O . ASP A 1 106 ? -15.553 -13.836 5.629 1.00 87.19 106 ASP A O 1
ATOM 823 N N . TYR A 1 107 ? -14.522 -14.816 3.888 1.00 90.12 107 TYR A N 1
ATOM 824 C CA . TYR A 1 107 ? -13.465 -13.806 3.779 1.00 90.12 107 TYR A CA 1
ATOM 825 C C . TYR A 1 107 ? -14.020 -12.434 3.378 1.00 90.12 107 TYR A C 1
ATOM 827 O O . TYR A 1 107 ? -13.654 -11.428 3.987 1.00 90.12 107 TYR A O 1
ATOM 835 N N . ILE A 1 108 ? -14.940 -12.390 2.406 1.00 88.44 108 ILE A N 1
ATOM 836 C CA . ILE A 1 108 ? -15.609 -11.148 1.978 1.00 88.44 108 ILE A CA 1
ATOM 837 C C . ILE A 1 108 ? -16.444 -10.565 3.123 1.00 88.44 108 ILE A C 1
ATOM 839 O O . ILE A 1 108 ? -16.403 -9.360 3.381 1.00 88.44 108 ILE A O 1
ATOM 843 N N . SER A 1 109 ? -17.176 -11.419 3.841 1.00 90.75 109 SER A N 1
ATOM 844 C CA . SER A 1 109 ? -17.982 -11.010 4.993 1.00 90.75 109 SER A CA 1
ATOM 845 C C . SER A 1 109 ? -17.113 -10.389 6.083 1.00 90.75 109 SER A C 1
ATOM 847 O O . SER A 1 109 ? -17.456 -9.335 6.618 1.00 90.75 109 SER A O 1
ATOM 849 N N . TYR A 1 110 ? -15.962 -10.997 6.381 1.00 92.50 110 TYR A N 1
ATOM 850 C CA . TYR A 1 110 ? -15.026 -10.446 7.353 1.00 92.50 110 TYR A CA 1
ATOM 851 C C . TYR A 1 110 ? -14.408 -9.121 6.884 1.00 92.50 110 TYR A C 1
ATOM 853 O O . TYR A 1 110 ? -14.384 -8.171 7.664 1.00 92.50 110 TYR A O 1
ATOM 861 N N . SER A 1 111 ? -13.990 -9.019 5.616 1.00 92.88 111 SER A N 1
ATOM 862 C CA . SER A 1 111 ? -13.480 -7.760 5.045 1.00 92.88 111 SER A CA 1
ATOM 863 C C . SER A 1 111 ? -14.510 -6.630 5.167 1.00 92.88 111 SER A C 1
ATOM 865 O O . SER A 1 111 ? -14.218 -5.564 5.700 1.00 92.88 111 SER A O 1
ATOM 867 N N . THR A 1 112 ? -15.773 -6.919 4.838 1.00 92.00 112 THR A N 1
ATOM 868 C CA . THR A 1 112 ? -16.885 -5.962 4.973 1.00 92.00 112 THR A CA 1
ATOM 869 C C . THR A 1 112 ? -17.090 -5.519 6.426 1.00 92.00 112 THR A C 1
ATOM 871 O O . THR A 1 112 ? -17.370 -4.351 6.696 1.00 92.00 112 THR A O 1
ATOM 874 N N . VAL A 1 113 ? -16.964 -6.437 7.391 1.00 93.00 113 VAL A N 1
ATOM 875 C CA . VAL A 1 113 ? -17.041 -6.098 8.821 1.00 93.00 113 VAL A CA 1
ATOM 876 C C . VAL A 1 113 ? -15.897 -5.163 9.217 1.00 93.00 113 VAL A C 1
ATOM 878 O O . VAL A 1 113 ? -16.139 -4.199 9.944 1.00 93.00 113 VAL A O 1
ATOM 881 N N . LEU A 1 114 ? -14.677 -5.408 8.736 1.00 94.56 114 LEU A N 1
ATOM 882 C CA . LEU A 1 114 ? -13.544 -4.516 8.984 1.00 94.56 114 LEU A CA 1
ATOM 883 C C . LEU A 1 114 ? -13.784 -3.127 8.386 1.00 94.56 114 LEU A C 1
ATOM 885 O O . LEU A 1 114 ? -13.624 -2.138 9.103 1.00 94.56 114 LEU A O 1
ATOM 889 N N . ASP A 1 115 ? -14.264 -3.047 7.147 1.00 93.00 115 ASP A N 1
ATOM 890 C CA . ASP A 1 115 ? -14.601 -1.779 6.495 1.00 93.00 115 ASP A CA 1
ATOM 891 C C . ASP A 1 115 ? -15.640 -0.979 7.287 1.00 93.00 115 ASP A C 1
ATOM 893 O O . ASP A 1 115 ? -15.465 0.215 7.525 1.00 93.00 115 ASP A O 1
ATOM 897 N N . LEU A 1 116 ? -16.702 -1.625 7.776 1.00 91.81 116 LEU A N 1
ATOM 898 C CA . LEU A 1 116 ? -17.738 -0.959 8.576 1.00 91.81 116 LEU A CA 1
ATOM 899 C C . LEU A 1 116 ? -17.198 -0.327 9.868 1.00 91.81 116 LEU A C 1
ATOM 901 O O . LEU A 1 116 ? -17.783 0.638 10.375 1.00 91.81 116 LEU A O 1
ATOM 905 N N . HIS A 1 117 ? -16.120 -0.879 10.426 1.00 92.62 117 HIS A N 1
ATOM 906 C CA . HIS A 1 117 ? -15.564 -0.448 11.704 1.00 92.62 117 HIS A CA 1
ATOM 907 C C . HIS A 1 117 ? -14.330 0.452 11.580 1.00 92.62 117 HIS A C 1
ATOM 909 O O . HIS A 1 117 ? -14.127 1.269 12.479 1.00 92.62 117 HIS A O 1
ATOM 915 N N . LEU A 1 118 ? -13.539 0.327 10.512 1.00 93.44 118 LEU A N 1
ATOM 916 C CA . LEU A 1 118 ? -12.214 0.949 10.380 1.00 93.44 118 LEU A CA 1
ATOM 917 C C . LEU A 1 118 ? -12.080 1.906 9.179 1.00 93.44 118 LEU A C 1
ATOM 919 O O . LEU A 1 118 ? -11.007 2.462 8.981 1.00 93.44 118 LEU A O 1
ATOM 923 N N . CYS A 1 119 ? -13.130 2.131 8.379 1.00 90.25 119 CYS A N 1
ATOM 924 C CA . CYS A 1 119 ? -13.044 2.986 7.182 1.00 90.25 119 CYS A CA 1
ATOM 925 C C . CYS A 1 119 ? -12.694 4.457 7.445 1.00 90.25 119 CYS A C 1
ATOM 927 O O . CYS A 1 119 ? -12.216 5.136 6.539 1.00 90.25 119 CYS A O 1
ATOM 929 N N . ASP A 1 120 ? -12.941 4.957 8.655 1.00 88.94 120 ASP A N 1
ATOM 930 C CA . ASP A 1 120 ? -12.787 6.369 8.998 1.00 88.94 120 ASP A CA 1
ATOM 931 C C . ASP A 1 120 ? -11.927 6.526 10.269 1.00 88.94 120 ASP A C 1
ATOM 933 O O . ASP A 1 120 ? -12.421 6.317 11.388 1.00 88.94 120 ASP A O 1
ATOM 937 N N . PRO A 1 121 ? -10.635 6.879 10.111 1.00 89.44 121 PRO A N 1
ATOM 938 C CA . PRO A 1 121 ? -9.708 7.084 11.222 1.00 89.44 121 PRO A CA 1
ATOM 939 C C . PRO A 1 121 ? -10.115 8.208 12.179 1.00 89.44 121 PRO A C 1
ATOM 941 O O . PRO A 1 121 ? -9.765 8.145 13.357 1.00 89.44 121 PRO A O 1
ATOM 944 N N . ASP A 1 122 ? -10.862 9.215 11.711 1.00 88.88 122 ASP A N 1
ATOM 945 C CA . ASP A 1 122 ? -11.214 10.398 12.512 1.00 88.88 122 ASP A CA 1
ATOM 946 C C . ASP A 1 122 ? -12.213 10.068 13.634 1.00 88.88 122 ASP A C 1
ATOM 948 O O . ASP A 1 122 ? -12.455 10.868 14.542 1.00 88.88 122 ASP A O 1
ATOM 952 N N . LEU A 1 123 ? -12.795 8.867 13.596 1.00 89.12 123 LEU A N 1
ATOM 953 C CA . LEU A 1 123 ? -13.756 8.377 14.582 1.00 89.12 123 LEU A CA 1
ATOM 954 C C . LEU A 1 123 ? -13.096 7.837 15.852 1.00 89.12 123 LEU A C 1
ATOM 956 O O . LEU A 1 123 ? -13.808 7.525 16.812 1.00 89.12 123 LEU A O 1
ATOM 960 N N . PHE A 1 124 ? -11.768 7.750 15.867 1.00 92.44 124 PHE A N 1
ATOM 961 C CA . PHE A 1 124 ? -10.976 7.222 16.966 1.00 92.44 124 PHE A CA 1
ATOM 962 C C . PHE A 1 124 ? -9.889 8.217 17.366 1.00 92.44 124 PHE A C 1
ATOM 964 O O . PHE A 1 124 ? -9.349 8.963 16.550 1.00 92.44 124 PHE A O 1
ATOM 971 N N . THR A 1 125 ? -9.529 8.216 18.643 1.00 93.50 125 THR A N 1
ATOM 972 C CA . THR A 1 125 ? -8.328 8.924 19.098 1.00 93.50 125 THR A CA 1
ATOM 973 C C . THR A 1 125 ? -7.066 8.273 18.525 1.00 93.50 125 THR A C 1
ATOM 975 O O . THR A 1 125 ? -7.078 7.110 18.126 1.00 93.50 125 THR A O 1
ATOM 978 N N . GLU A 1 126 ? -5.941 8.990 18.518 1.00 93.31 126 GLU A N 1
ATOM 979 C CA . GLU A 1 126 ? -4.660 8.453 18.026 1.00 93.31 126 GLU A CA 1
ATOM 980 C C . GLU A 1 126 ? -4.258 7.157 18.747 1.00 93.31 126 GLU A C 1
ATOM 982 O O . GLU A 1 126 ? -3.823 6.192 18.119 1.00 93.31 126 GLU A O 1
ATOM 987 N N . THR A 1 127 ? -4.473 7.105 20.064 1.00 94.19 127 THR A N 1
ATOM 988 C CA . THR A 1 127 ? -4.218 5.920 20.889 1.00 94.19 127 THR A CA 1
ATOM 989 C C . THR A 1 127 ? -5.134 4.754 20.538 1.00 94.19 127 THR A C 1
ATOM 991 O O . THR A 1 127 ? -4.670 3.620 20.451 1.00 94.19 127 THR A O 1
ATOM 994 N N . GLU A 1 128 ? -6.420 5.023 20.305 1.00 94.81 128 GLU A N 1
ATOM 995 C CA . GLU A 1 128 ? -7.392 3.994 19.925 1.00 94.81 128 GLU A CA 1
ATOM 996 C C . GLU A 1 128 ? -7.102 3.458 18.521 1.00 94.81 128 GLU A C 1
ATOM 998 O O . GLU A 1 128 ? -7.079 2.246 18.329 1.00 94.81 128 GLU A O 1
ATOM 1003 N N . SER A 1 129 ? -6.809 4.334 17.557 1.00 95.75 129 SER A N 1
ATOM 1004 C CA . SER A 1 129 ? -6.414 3.941 16.200 1.00 95.75 129 SER A CA 1
ATOM 1005 C C . SER A 1 129 ? -5.177 3.047 16.214 1.00 95.75 129 SER A C 1
ATOM 1007 O O . SER A 1 129 ? -5.185 1.979 15.604 1.00 95.75 129 SER A O 1
ATOM 1009 N N . LYS A 1 130 ? -4.139 3.426 16.970 1.00 95.94 130 LYS A N 1
ATOM 1010 C CA . LYS A 1 130 ? -2.933 2.606 17.153 1.00 95.94 130 LYS A CA 1
ATOM 1011 C C . LYS A 1 130 ? -3.273 1.226 17.720 1.00 95.94 130 LYS A C 1
ATOM 1013 O O . LYS A 1 130 ? -2.807 0.213 17.207 1.00 95.94 130 LYS A O 1
ATOM 1018 N N . GLU A 1 131 ? -4.113 1.170 18.750 1.00 96.25 131 GLU A N 1
ATOM 1019 C CA . GLU A 1 131 ? -4.519 -0.091 19.374 1.00 96.25 131 GLU A CA 1
ATOM 1020 C C . GLU A 1 131 ? -5.365 -0.974 18.439 1.00 96.25 131 GLU A C 1
ATOM 1022 O O . GLU A 1 131 ? -5.202 -2.196 18.441 1.00 96.25 131 GLU A O 1
ATOM 1027 N N . LEU A 1 132 ? -6.230 -0.384 17.607 1.00 96.81 132 LEU A N 1
ATOM 1028 C CA . LEU A 1 132 ? -6.999 -1.110 16.591 1.00 96.81 132 LEU A CA 1
ATOM 1029 C C . LEU A 1 132 ? -6.092 -1.688 15.500 1.00 96.81 132 LEU A C 1
ATOM 1031 O O . LEU A 1 132 ? -6.239 -2.863 15.168 1.00 96.81 132 LEU A O 1
ATOM 1035 N N . LEU A 1 133 ? -5.134 -0.910 14.987 1.00 97.62 133 LEU A N 1
ATOM 1036 C CA . LEU A 1 133 ? -4.181 -1.379 13.975 1.00 97.62 133 LEU A CA 1
ATOM 1037 C C . LEU A 1 133 ? -3.277 -2.493 14.516 1.00 97.62 133 LEU A C 1
ATOM 1039 O O . LEU A 1 133 ? -3.068 -3.491 13.831 1.00 97.62 133 LEU A O 1
ATOM 1043 N N . LEU A 1 134 ? -2.801 -2.377 15.760 1.00 97.12 134 LEU A N 1
ATOM 1044 C CA . LEU A 1 134 ? -2.052 -3.451 16.423 1.00 97.12 134 LEU A CA 1
ATOM 1045 C C . LEU A 1 134 ? -2.905 -4.709 16.598 1.00 97.12 134 LEU A C 1
ATOM 1047 O O . LEU A 1 134 ? -2.452 -5.807 16.288 1.00 97.12 134 LEU A O 1
ATOM 1051 N N . CYS A 1 135 ? -4.157 -4.557 17.037 1.00 96.56 135 CYS A N 1
ATOM 1052 C CA . CYS A 1 135 ? -5.077 -5.683 17.173 1.00 96.56 135 CYS A CA 1
ATOM 1053 C C . CYS A 1 135 ? -5.341 -6.367 15.822 1.00 96.56 135 CYS A C 1
ATOM 1055 O O . CYS A 1 135 ? -5.439 -7.592 15.766 1.00 96.56 135 CYS A O 1
ATOM 1057 N N . LEU A 1 136 ? -5.468 -5.590 14.741 1.00 97.44 136 LEU A N 1
ATOM 1058 C CA . LEU A 1 136 ? -5.628 -6.119 13.389 1.00 97.44 136 LEU A CA 1
ATOM 1059 C C . LEU A 1 136 ? -4.368 -6.865 12.947 1.00 97.44 136 LEU A C 1
ATOM 1061 O O . LEU A 1 136 ? -4.477 -7.990 12.469 1.00 97.44 136 LEU A O 1
ATOM 1065 N N . TYR A 1 137 ? -3.188 -6.282 13.167 1.00 97.56 137 TYR A N 1
ATOM 1066 C CA . TYR A 1 137 ? -1.907 -6.915 12.858 1.00 97.56 137 TYR A CA 1
ATOM 1067 C C . TYR A 1 137 ? -1.782 -8.275 13.546 1.00 97.56 137 TYR A C 1
ATOM 1069 O O . TYR A 1 137 ? -1.537 -9.269 12.874 1.00 97.56 137 TYR A O 1
ATOM 1077 N N . GLU A 1 138 ? -2.020 -8.345 14.859 1.00 96.25 138 GLU A N 1
ATOM 1078 C CA . GLU A 1 138 ? -1.924 -9.591 15.630 1.00 96.25 138 GLU A CA 1
ATOM 1079 C C . GLU A 1 138 ? -2.851 -10.686 15.088 1.00 96.25 138 GLU A C 1
ATOM 1081 O O . GLU A 1 138 ? -2.443 -11.841 14.964 1.00 96.25 138 GLU A O 1
ATOM 1086 N N . VAL A 1 139 ? -4.095 -10.336 14.744 1.00 94.94 139 VAL A N 1
ATOM 1087 C CA . VAL A 1 139 ? -5.061 -11.297 14.196 1.00 94.94 139 VAL A CA 1
ATOM 1088 C C . VAL A 1 139 ? -4.627 -11.788 12.816 1.00 94.94 139 VAL A C 1
ATOM 1090 O O . VAL A 1 139 ? -4.722 -12.984 12.543 1.00 94.94 139 VAL A O 1
ATOM 1093 N N . LEU A 1 140 ? -4.144 -10.902 11.947 1.00 95.31 140 LEU A N 1
ATOM 1094 C CA . LEU A 1 140 ? -3.723 -11.261 10.591 1.00 95.31 140 LEU A CA 1
ATOM 1095 C C . LEU A 1 140 ? -2.403 -12.047 10.570 1.00 95.31 140 LEU A C 1
ATOM 1097 O O . LEU A 1 140 ? -2.274 -13.018 9.821 1.00 95.31 140 LEU A O 1
ATOM 1101 N N . ASP A 1 141 ? -1.449 -11.687 11.421 1.00 95.44 141 ASP A N 1
ATOM 1102 C CA . ASP A 1 141 ? -0.167 -12.383 11.560 1.00 95.44 141 ASP A CA 1
ATOM 1103 C C . ASP A 1 141 ? -0.363 -13.809 12.098 1.00 95.44 141 ASP A C 1
ATOM 1105 O O . ASP A 1 141 ? 0.245 -14.759 11.626 1.00 95.44 141 ASP A O 1
ATOM 1109 N N . GLN A 1 142 ? -1.318 -14.013 13.008 1.00 93.19 142 GLN A N 1
ATOM 1110 C CA . GLN A 1 142 ? -1.647 -15.357 13.499 1.00 93.19 142 GLN A CA 1
ATOM 1111 C C . GLN A 1 142 ? -2.427 -16.209 12.485 1.00 93.19 142 GLN A C 1
ATOM 1113 O O . GLN A 1 142 ? -2.467 -17.433 12.616 1.00 93.19 142 GLN A O 1
ATOM 1118 N N . ASN A 1 143 ? -3.056 -15.594 11.478 1.00 91.25 143 ASN A N 1
ATOM 1119 C CA . ASN A 1 143 ? -3.942 -16.266 10.528 1.00 91.25 143 ASN A CA 1
ATOM 1120 C C . ASN A 1 143 ? -3.490 -16.023 9.078 1.00 91.25 143 ASN A C 1
ATOM 1122 O O . ASN A 1 143 ? -4.132 -15.298 8.321 1.00 91.25 143 ASN A O 1
ATOM 1126 N N . HIS A 1 144 ? -2.401 -16.671 8.654 1.00 91.12 144 HIS A N 1
ATOM 1127 C CA . HIS A 1 144 ? -1.816 -16.450 7.322 1.00 91.12 144 HIS A CA 1
ATOM 1128 C C . HIS A 1 144 ? -2.775 -16.725 6.151 1.00 91.12 144 HIS A C 1
ATOM 1130 O O . HIS A 1 144 ? -2.768 -15.971 5.181 1.00 91.12 144 HIS A O 1
ATOM 1136 N N . GLU A 1 145 ? -3.609 -17.772 6.221 1.00 90.00 145 GLU A N 1
ATOM 1137 C CA . GLU A 1 145 ? -4.581 -18.042 5.147 1.00 90.00 145 GLU A CA 1
ATOM 1138 C C . GLU A 1 145 ? -5.658 -16.956 5.069 1.00 90.00 145 GLU A C 1
ATOM 1140 O O . GLU A 1 145 ? -5.998 -16.515 3.976 1.00 90.00 145 GLU A O 1
ATOM 1145 N N . LEU A 1 146 ? -6.131 -16.438 6.209 1.00 91.44 146 LEU A N 1
ATOM 1146 C CA . LEU A 1 146 ? -7.024 -15.277 6.217 1.00 91.44 146 LEU A CA 1
ATOM 1147 C C . LEU A 1 146 ? -6.360 -14.087 5.518 1.00 91.44 146 LEU A C 1
ATOM 1149 O O . LEU A 1 146 ? -6.919 -13.521 4.579 1.00 91.44 146 LEU A O 1
ATOM 1153 N N . THR A 1 147 ? -5.143 -13.752 5.938 1.00 94.31 147 THR A N 1
ATOM 1154 C CA . THR A 1 147 ? -4.374 -12.619 5.412 1.00 94.31 147 THR A CA 1
ATOM 1155 C C . THR A 1 147 ? -4.151 -12.730 3.913 1.00 94.31 147 THR A C 1
ATOM 1157 O O . THR A 1 147 ? -4.377 -11.771 3.181 1.00 94.31 147 THR A O 1
ATOM 1160 N N . LYS A 1 148 ? -3.808 -13.914 3.414 1.00 94.12 148 LYS A N 1
ATOM 1161 C CA . LYS A 1 148 ? -3.639 -14.171 1.981 1.00 94.12 148 LYS A CA 1
ATOM 1162 C C . LYS A 1 148 ? -4.879 -13.831 1.155 1.00 94.12 148 LYS A C 1
ATOM 1164 O O . LYS A 1 148 ? -4.736 -13.347 0.028 1.00 94.12 148 LYS A O 1
ATOM 1169 N N . HIS A 1 149 ? -6.069 -14.064 1.709 1.00 93.44 149 HIS A N 1
ATOM 1170 C CA . HIS A 1 149 ? -7.342 -13.849 1.029 1.00 93.44 149 HIS A CA 1
ATOM 1171 C C . HIS A 1 149 ? -7.882 -12.421 1.132 1.00 93.44 149 HIS A C 1
ATOM 1173 O O . HIS A 1 149 ? -8.548 -11.998 0.190 1.00 93.44 149 HIS A O 1
ATOM 1179 N N . ILE A 1 150 ? -7.581 -11.676 2.202 1.00 95.06 150 ILE A N 1
ATOM 1180 C CA . ILE A 1 150 ? -8.160 -10.334 2.422 1.00 95.06 150 ILE A CA 1
ATOM 1181 C C . ILE A 1 150 ? -7.154 -9.181 2.350 1.00 95.06 150 ILE A C 1
ATOM 1183 O O . ILE A 1 150 ? -7.567 -8.044 2.165 1.00 95.06 150 ILE A O 1
ATOM 1187 N N . ALA A 1 151 ? -5.844 -9.430 2.466 1.00 96.62 151 ALA A N 1
ATOM 1188 C CA . ALA A 1 151 ? -4.840 -8.365 2.597 1.00 96.62 151 ALA A CA 1
ATOM 1189 C C . ALA A 1 151 ? -4.889 -7.315 1.477 1.00 96.62 151 ALA A C 1
ATOM 1191 O O . ALA A 1 151 ? -4.634 -6.143 1.728 1.00 96.62 151 ALA A O 1
ATOM 1192 N N . TRP A 1 152 ? -5.212 -7.725 0.247 1.00 96.25 152 TRP A N 1
ATOM 1193 C CA . TRP A 1 152 ? -5.327 -6.809 -0.889 1.00 96.25 152 TRP A CA 1
ATOM 1194 C C . TRP A 1 152 ? -6.504 -5.838 -0.727 1.00 96.25 152 TRP A C 1
ATOM 1196 O O . TRP A 1 152 ? -6.352 -4.654 -1.009 1.00 96.25 152 TRP A O 1
ATOM 1206 N N . ASP A 1 153 ? -7.643 -6.306 -0.219 1.00 95.44 153 ASP A N 1
ATOM 1207 C CA . ASP A 1 153 ? -8.842 -5.488 -0.008 1.00 95.44 153 ASP A CA 1
ATOM 1208 C C . ASP A 1 153 ? -8.612 -4.442 1.099 1.00 95.44 153 ASP A C 1
ATOM 1210 O O . ASP A 1 153 ? -8.983 -3.276 0.976 1.00 95.44 153 ASP A O 1
ATOM 1214 N N . LEU A 1 154 ? -7.845 -4.821 2.128 1.00 96.69 154 LEU A N 1
ATOM 1215 C CA . LEU A 1 154 ? -7.518 -3.957 3.265 1.00 96.69 154 LEU A CA 1
ATOM 1216 C C . LEU A 1 154 ? -6.497 -2.848 2.953 1.00 96.69 154 LEU A C 1
ATOM 1218 O O . LEU A 1 154 ? -6.274 -1.979 3.796 1.00 96.69 154 LEU A O 1
ATOM 1222 N N . VAL A 1 155 ? -5.871 -2.823 1.769 1.00 97.56 155 VAL A N 1
ATOM 1223 C CA . VAL A 1 155 ? -4.926 -1.747 1.403 1.00 97.56 155 VAL A CA 1
ATOM 1224 C C . VAL A 1 155 ? -5.627 -0.387 1.423 1.00 97.56 155 VAL A C 1
ATOM 1226 O O . VAL A 1 155 ? -5.099 0.573 1.987 1.00 97.56 155 VAL A O 1
ATOM 1229 N N . GLY A 1 156 ? -6.835 -0.312 0.854 1.00 94.75 156 GLY A N 1
ATOM 1230 C CA . GLY A 1 156 ? -7.650 0.904 0.864 1.00 94.75 156 GLY A CA 1
ATOM 1231 C C . GLY A 1 156 ? -8.072 1.309 2.277 1.00 94.75 156 GLY A C 1
ATOM 1232 O O . GLY A 1 156 ? -8.043 2.492 2.600 1.00 94.75 156 GLY A O 1
ATOM 1233 N N . LEU A 1 157 ? -8.370 0.327 3.132 1.00 95.50 157 LEU A N 1
ATOM 1234 C CA . LEU A 1 157 ? -8.756 0.527 4.530 1.00 95.50 157 LEU A CA 1
ATOM 1235 C C . LEU A 1 157 ? -7.617 1.098 5.389 1.00 95.50 157 LEU A C 1
ATOM 1237 O O . LEU A 1 157 ? -7.834 1.990 6.204 1.00 95.50 157 LEU A O 1
ATOM 1241 N N . VAL A 1 158 ? -6.392 0.591 5.214 1.00 97.00 158 VAL A N 1
ATOM 1242 C CA . VAL A 1 158 ? -5.215 1.016 5.997 1.00 97.00 158 VAL A CA 1
ATOM 1243 C C . VAL A 1 158 ? -4.631 2.333 5.476 1.00 97.00 158 VAL A C 1
ATOM 1245 O O . VAL A 1 158 ? -4.065 3.109 6.245 1.00 97.00 158 VAL A O 1
ATOM 1248 N N . SER A 1 159 ? -4.791 2.622 4.184 1.00 95.88 159 SER A N 1
ATOM 1249 C CA . SER A 1 159 ? -4.206 3.789 3.516 1.00 95.88 159 SER A CA 1
ATOM 1250 C C . SER A 1 159 ? -4.466 5.139 4.226 1.00 95.88 159 SER A C 1
ATOM 1252 O O . SER A 1 159 ? -3.500 5.884 4.423 1.00 95.88 159 SER A O 1
ATOM 1254 N N . PRO A 1 160 ? -5.690 5.473 4.692 1.00 94.19 160 PRO A N 1
ATOM 1255 C CA . PRO A 1 160 ? -5.957 6.700 5.451 1.00 94.19 160 PRO A CA 1
ATOM 1256 C C . PRO A 1 160 ? -5.119 6.860 6.729 1.00 94.19 160 PRO A C 1
ATOM 1258 O O . PRO A 1 160 ? -4.741 7.979 7.079 1.00 94.19 160 PRO A O 1
ATOM 1261 N N . TYR A 1 161 ? -4.765 5.763 7.405 1.00 95.62 161 TYR A N 1
ATOM 1262 C CA . TYR A 1 161 ? -3.978 5.792 8.644 1.00 95.62 161 TYR A CA 1
ATOM 1263 C C . TYR A 1 161 ? -2.510 6.188 8.422 1.00 95.62 161 TYR A C 1
ATOM 1265 O O . TYR A 1 161 ? -1.827 6.575 9.371 1.00 95.62 161 TYR A O 1
ATOM 1273 N N . LEU A 1 162 ? -2.021 6.157 7.178 1.00 95.44 162 LEU A N 1
ATOM 1274 C CA . LEU A 1 162 ? -0.668 6.607 6.819 1.00 95.44 162 LEU A CA 1
ATOM 1275 C C . LEU A 1 162 ? -0.531 8.135 6.844 1.00 95.44 162 LEU A C 1
ATOM 1277 O O . LEU A 1 162 ? 0.581 8.655 6.916 1.00 95.44 162 LEU A O 1
ATOM 1281 N N . ARG A 1 163 ? -1.654 8.866 6.809 1.00 92.06 163 ARG A N 1
ATOM 1282 C CA . ARG A 1 163 ? -1.675 10.334 6.905 1.00 92.06 163 ARG A CA 1
ATOM 1283 C C . ARG A 1 163 ? -1.405 10.838 8.321 1.00 92.06 163 ARG A C 1
ATOM 1285 O O . ARG A 1 163 ? -1.139 12.024 8.501 1.00 92.06 163 ARG A O 1
ATOM 1292 N N . ASN A 1 164 ? -1.489 9.977 9.335 1.00 90.81 164 ASN A N 1
ATOM 1293 C CA . ASN A 1 164 ? -1.269 10.358 10.723 1.00 90.81 164 ASN A CA 1
ATOM 1294 C C . ASN A 1 164 ? 0.060 9.790 11.245 1.00 90.81 164 ASN A C 1
ATOM 1296 O O . ASN A 1 164 ? 0.256 8.579 11.326 1.00 90.81 164 ASN A O 1
ATOM 1300 N N . LYS A 1 165 ? 0.962 10.686 11.667 1.00 90.56 165 LYS A N 1
ATOM 1301 C CA . LYS A 1 165 ? 2.276 10.336 12.229 1.00 90.56 165 LYS A CA 1
ATOM 1302 C C . LYS A 1 165 ? 2.182 9.430 13.462 1.00 90.56 165 LYS A C 1
ATOM 1304 O O . LYS A 1 165 ? 3.102 8.660 13.700 1.00 90.56 165 LYS A O 1
ATOM 1309 N N . ALA A 1 166 ? 1.097 9.503 14.233 1.00 91.94 166 ALA A N 1
ATOM 1310 C CA . ALA A 1 166 ? 0.914 8.677 15.425 1.00 91.94 166 ALA A CA 1
ATOM 1311 C C . ALA A 1 166 ? 0.611 7.198 15.112 1.00 91.94 166 ALA A C 1
ATOM 1313 O O . ALA A 1 166 ? 0.842 6.344 15.966 1.00 91.94 166 ALA A O 1
ATOM 1314 N N . THR A 1 167 ? 0.095 6.903 13.913 1.00 95.50 167 THR A N 1
ATOM 1315 C CA . THR A 1 167 ? -0.340 5.558 13.485 1.00 95.50 167 THR A CA 1
ATOM 1316 C C . THR A 1 167 ? 0.489 4.989 12.338 1.00 95.50 167 THR A C 1
ATOM 1318 O O . THR A 1 167 ? 0.264 3.855 11.918 1.00 95.50 167 THR A O 1
ATOM 1321 N N . ILE A 1 168 ? 1.432 5.772 11.807 1.00 95.62 168 ILE A N 1
ATOM 1322 C CA . ILE A 1 168 ? 2.184 5.433 10.598 1.00 95.62 168 ILE A CA 1
ATOM 1323 C C . ILE A 1 168 ? 3.010 4.156 10.757 1.00 95.62 168 ILE A C 1
ATOM 1325 O O . ILE A 1 168 ? 3.086 3.366 9.824 1.00 95.62 168 ILE A O 1
ATOM 1329 N N . GLU A 1 169 ? 3.587 3.917 11.938 1.00 96.12 169 GLU A N 1
ATOM 1330 C CA . GLU A 1 169 ? 4.402 2.728 12.200 1.00 96.12 169 GLU A CA 1
ATOM 1331 C C . GLU A 1 169 ? 3.554 1.453 12.171 1.00 96.12 169 GLU A C 1
ATOM 1333 O O . GLU A 1 169 ? 3.948 0.451 11.576 1.00 96.12 169 GLU A O 1
ATOM 1338 N N . GLU A 1 170 ? 2.376 1.477 12.793 1.00 97.12 170 GLU A N 1
ATOM 1339 C CA . GLU A 1 170 ? 1.455 0.342 12.823 1.00 97.12 170 GLU A CA 1
ATOM 1340 C C . GLU A 1 170 ? 0.830 0.080 11.454 1.00 97.12 170 GLU A C 1
ATOM 1342 O O . GLU A 1 170 ? 0.743 -1.072 11.023 1.00 97.12 170 GLU A O 1
ATOM 1347 N N . ALA A 1 171 ? 0.430 1.145 10.758 1.00 97.75 171 ALA A N 1
ATOM 1348 C CA . ALA A 1 171 ? -0.089 1.052 9.404 1.00 97.75 171 ALA A CA 1
ATOM 1349 C C . ALA A 1 171 ? 0.974 0.486 8.446 1.00 97.75 171 ALA A C 1
ATOM 1351 O O . ALA A 1 171 ? 0.680 -0.446 7.703 1.00 97.75 171 ALA A O 1
ATOM 1352 N N . ASP A 1 172 ? 2.221 0.965 8.509 1.00 97.38 172 ASP A N 1
ATOM 1353 C CA . ASP A 1 172 ? 3.325 0.455 7.683 1.00 97.38 172 ASP A CA 1
ATOM 1354 C C . ASP A 1 172 ? 3.619 -1.025 7.961 1.00 97.38 172 ASP A C 1
ATOM 1356 O O . ASP A 1 172 ? 3.774 -1.805 7.022 1.00 97.38 172 ASP A O 1
ATOM 1360 N N . ARG A 1 173 ? 3.609 -1.455 9.231 1.00 97.50 173 ARG A N 1
ATOM 1361 C CA . ARG A 1 173 ? 3.755 -2.880 9.585 1.00 97.50 173 ARG A CA 1
ATOM 1362 C C . ARG A 1 173 ? 2.658 -3.745 8.973 1.00 97.50 173 ARG A C 1
ATOM 1364 O O . ARG A 1 173 ? 2.961 -4.820 8.462 1.00 97.50 173 ARG A O 1
ATOM 1371 N N . LEU A 1 174 ? 1.408 -3.281 8.990 1.00 98.06 174 LEU A N 1
ATOM 1372 C CA . LEU A 1 174 ? 0.305 -3.962 8.308 1.00 98.06 174 LEU A CA 1
ATOM 1373 C C . LEU A 1 174 ? 0.536 -4.040 6.797 1.00 98.06 174 LEU A C 1
ATOM 1375 O O . LEU A 1 174 ? 0.378 -5.113 6.222 1.00 98.06 174 LEU A O 1
ATOM 1379 N N . LEU A 1 175 ? 0.976 -2.953 6.154 1.00 98.38 175 LEU A N 1
ATOM 1380 C CA . LEU A 1 175 ? 1.297 -2.990 4.724 1.00 98.38 175 LEU A CA 1
ATOM 1381 C C . LEU A 1 175 ? 2.417 -3.993 4.421 1.00 98.38 175 LEU A C 1
ATOM 1383 O O . LEU A 1 175 ? 2.328 -4.737 3.444 1.00 98.38 175 LEU A O 1
ATOM 1387 N N . MET A 1 176 ? 3.461 -4.055 5.250 1.00 97.56 176 MET A N 1
ATOM 1388 C CA . MET A 1 176 ? 4.535 -5.037 5.071 1.00 97.56 176 MET A CA 1
ATOM 1389 C C . MET A 1 176 ? 4.021 -6.470 5.258 1.00 97.56 176 MET A C 1
ATOM 1391 O O . MET A 1 176 ? 4.336 -7.329 4.434 1.00 97.56 176 MET A O 1
ATOM 1395 N N . LEU A 1 177 ? 3.136 -6.713 6.231 1.00 97.81 177 LEU A N 1
ATOM 1396 C CA . LEU A 1 177 ? 2.450 -8.000 6.391 1.00 97.81 177 LEU A CA 1
ATOM 1397 C C . LEU A 1 177 ? 1.619 -8.360 5.145 1.00 97.81 177 LEU A C 1
ATOM 1399 O O . LEU A 1 177 ? 1.614 -9.514 4.712 1.00 97.81 177 LEU A O 1
ATOM 1403 N N . PHE A 1 178 ? 0.956 -7.382 4.518 1.00 98.00 178 PHE A N 1
ATOM 1404 C CA . PHE A 1 178 ? 0.200 -7.590 3.276 1.00 98.00 178 PHE A CA 1
ATOM 1405 C C . PHE A 1 178 ? 1.115 -7.958 2.109 1.00 98.00 178 PHE A C 1
ATOM 1407 O O . PHE A 1 178 ? 0.787 -8.856 1.334 1.00 98.00 178 PHE A O 1
ATOM 1414 N N . ALA A 1 179 ? 2.280 -7.319 1.991 1.00 96.75 179 ALA A N 1
ATOM 1415 C CA . ALA A 1 179 ? 3.283 -7.701 1.001 1.00 96.75 179 ALA A CA 1
ATOM 1416 C C . ALA A 1 179 ? 3.838 -9.112 1.266 1.00 96.75 179 ALA A C 1
ATOM 1418 O O . ALA A 1 179 ? 4.153 -9.859 0.335 1.00 96.75 179 ALA A O 1
ATOM 1419 N N . GLU A 1 180 ? 3.981 -9.493 2.533 1.00 95.94 180 GLU A N 1
ATOM 1420 C CA . GLU A 1 180 ? 4.557 -10.774 2.925 1.00 95.94 180 GLU A CA 1
ATOM 1421 C C . GLU A 1 180 ? 3.598 -11.945 2.714 1.00 95.94 180 GLU A C 1
ATOM 1423 O O . GLU A 1 180 ? 3.972 -12.934 2.075 1.00 95.94 180 GLU A O 1
ATOM 1428 N N . ASN A 1 181 ? 2.360 -11.807 3.171 1.00 95.88 181 ASN A N 1
ATOM 1429 C CA . ASN A 1 181 ? 1.416 -12.917 3.257 1.00 95.88 181 ASN A CA 1
ATOM 1430 C C . ASN A 1 181 ? 0.240 -12.796 2.277 1.00 95.88 181 ASN A C 1
ATOM 1432 O O . ASN A 1 181 ? -0.437 -13.787 2.013 1.00 95.88 181 ASN A O 1
ATOM 1436 N N . GLY A 1 182 ? 0.007 -11.613 1.704 1.00 96.06 182 GLY A N 1
ATOM 1437 C CA . GLY A 1 182 ? -1.035 -11.371 0.708 1.00 96.06 182 GLY A CA 1
ATOM 1438 C C . GLY A 1 182 ? -0.720 -11.950 -0.675 1.00 96.06 182 GLY A C 1
ATOM 1439 O O . GLY A 1 182 ? 0.423 -12.263 -1.022 1.00 96.06 182 GLY A O 1
ATOM 1440 N N . ASN A 1 183 ? -1.746 -12.047 -1.526 1.00 94.94 183 ASN A N 1
ATOM 1441 C CA . ASN A 1 183 ? -1.543 -12.318 -2.948 1.00 94.94 183 ASN A CA 1
ATOM 1442 C C . ASN A 1 183 ? -0.836 -11.126 -3.614 1.00 94.94 183 ASN A C 1
ATOM 1444 O O . ASN A 1 183 ? -1.458 -10.101 -3.885 1.00 94.94 183 ASN A O 1
ATOM 1448 N N . ALA A 1 184 ? 0.454 -11.284 -3.924 1.00 95.50 184 ALA A N 1
ATOM 1449 C CA . ALA A 1 184 ? 1.308 -10.209 -4.430 1.00 95.50 184 ALA A CA 1
ATOM 1450 C C . ALA A 1 184 ? 0.739 -9.467 -5.654 1.00 95.50 184 ALA A C 1
ATOM 1452 O O . ALA A 1 184 ? 0.921 -8.259 -5.757 1.00 95.50 184 ALA A O 1
ATOM 1453 N N . LYS A 1 185 ? 0.032 -10.157 -6.564 1.00 95.62 185 LYS A N 1
ATOM 1454 C CA . LYS A 1 185 ? -0.561 -9.522 -7.756 1.00 95.62 185 LYS A CA 1
ATOM 1455 C C . LYS A 1 185 ? -1.724 -8.604 -7.385 1.00 95.62 185 LYS A C 1
ATOM 1457 O O . LYS A 1 185 ? -1.756 -7.464 -7.833 1.00 95.62 185 LYS A O 1
ATOM 1462 N N . GLU A 1 186 ? -2.642 -9.091 -6.554 1.00 96.69 186 GLU A N 1
ATOM 1463 C CA . GLU A 1 186 ? -3.814 -8.323 -6.115 1.00 96.69 186 GLU A CA 1
ATOM 1464 C C . GLU A 1 186 ? -3.404 -7.166 -5.201 1.00 96.69 186 GLU A C 1
ATOM 1466 O O . GLU A 1 186 ? -3.874 -6.045 -5.374 1.00 96.69 186 GLU A O 1
ATOM 1471 N N . VAL A 1 187 ? -2.455 -7.405 -4.287 1.00 97.81 187 VAL A N 1
ATOM 1472 C CA . VAL A 1 187 ? -1.893 -6.358 -3.419 1.00 97.81 187 VAL A CA 1
ATOM 1473 C C . VAL A 1 187 ? -1.249 -5.256 -4.258 1.00 97.81 187 VAL A C 1
ATOM 1475 O O . VAL A 1 187 ? -1.471 -4.079 -3.983 1.00 97.81 187 VAL A O 1
ATOM 1478 N N . GLN A 1 188 ? -0.499 -5.608 -5.308 1.00 96.56 188 GLN A N 1
ATOM 1479 C CA . GLN A 1 188 ? 0.101 -4.614 -6.197 1.00 96.56 188 GLN A CA 1
ATOM 1480 C C . GLN A 1 188 ? -0.967 -3.769 -6.906 1.00 96.56 188 GLN A C 1
ATOM 1482 O O . GLN A 1 188 ? -0.862 -2.544 -6.930 1.00 96.56 188 GLN A O 1
ATOM 1487 N N . LEU A 1 189 ? -2.002 -4.408 -7.463 1.00 96.88 189 LEU A N 1
ATOM 1488 C CA . LEU A 1 189 ? -3.093 -3.715 -8.156 1.00 96.88 189 LEU A CA 1
ATOM 1489 C C . LEU A 1 18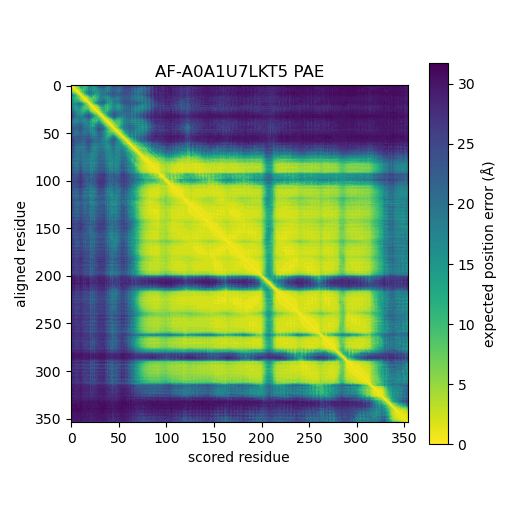9 ? -3.850 -2.772 -7.217 1.00 96.88 189 LEU A C 1
ATOM 1491 O O . LEU A 1 189 ? -4.081 -1.616 -7.566 1.00 96.88 189 LEU A O 1
ATOM 1495 N N . LYS A 1 190 ? -4.169 -3.233 -6.006 1.00 97.69 190 LYS A N 1
ATOM 1496 C CA . LYS A 1 190 ? -4.827 -2.409 -4.988 1.00 97.69 190 LYS A CA 1
ATOM 1497 C C . LYS A 1 190 ? -3.953 -1.284 -4.464 1.00 97.69 190 LYS A C 1
ATOM 1499 O O . LYS A 1 190 ? -4.457 -0.202 -4.184 1.00 97.69 190 LYS A O 1
ATOM 1504 N N . CYS A 1 191 ? -2.644 -1.491 -4.392 1.00 97.94 191 CYS A N 1
ATOM 1505 C CA . CYS A 1 191 ? -1.718 -0.422 -4.055 1.00 97.94 191 CYS A CA 1
ATOM 1506 C C . CYS A 1 191 ? -1.665 0.661 -5.145 1.00 97.94 191 CYS A C 1
ATOM 1508 O O . CYS A 1 191 ? -1.614 1.844 -4.817 1.00 97.94 191 CYS A O 1
ATOM 1510 N N . ILE A 1 192 ? -1.714 0.277 -6.426 1.00 97.62 192 ILE A N 1
ATOM 1511 C CA . ILE A 1 192 ? -1.809 1.225 -7.550 1.00 97.62 192 ILE A CA 1
ATOM 1512 C C . ILE A 1 192 ? -3.121 2.018 -7.475 1.00 97.62 192 ILE A C 1
ATOM 1514 O O . ILE A 1 192 ? -3.099 3.235 -7.635 1.00 97.62 192 ILE A O 1
ATOM 1518 N N . GLU A 1 193 ? -4.245 1.353 -7.190 1.00 97.06 193 GLU A N 1
ATOM 1519 C CA . GLU A 1 193 ? -5.542 2.013 -6.975 1.00 97.06 193 GLU A CA 1
ATOM 1520 C C . GLU A 1 193 ? -5.463 3.023 -5.819 1.00 97.06 193 GLU A C 1
ATOM 1522 O O . GLU A 1 193 ? -5.813 4.188 -5.992 1.00 97.06 193 GLU A O 1
ATOM 1527 N N . ALA A 1 194 ? -4.910 2.613 -4.673 1.00 96.44 194 ALA A N 1
ATOM 1528 C CA . ALA A 1 194 ? -4.769 3.470 -3.500 1.00 96.44 194 ALA A CA 1
ATOM 1529 C C . ALA A 1 194 ? -3.886 4.701 -3.760 1.00 96.44 194 ALA A C 1
ATOM 1531 O O . ALA A 1 194 ? -4.237 5.792 -3.316 1.00 96.44 194 ALA A O 1
ATOM 1532 N N . ILE A 1 195 ? -2.773 4.552 -4.492 1.00 96.25 195 ILE A N 1
ATOM 1533 C CA . ILE A 1 195 ? -1.922 5.684 -4.901 1.00 96.25 195 ILE A CA 1
ATOM 1534 C C . ILE A 1 195 ? -2.661 6.593 -5.891 1.00 96.25 195 ILE A C 1
ATOM 1536 O O . ILE A 1 195 ? -2.558 7.813 -5.795 1.00 96.25 195 ILE A O 1
ATOM 1540 N N . GLY A 1 196 ? -3.429 6.019 -6.821 1.00 93.56 196 GLY A N 1
ATOM 1541 C CA . GLY A 1 196 ? -4.238 6.774 -7.780 1.00 93.56 196 GLY A CA 1
ATOM 1542 C C . GLY A 1 196 ? -5.369 7.586 -7.139 1.00 93.56 196 GLY A C 1
ATOM 1543 O O . GLY A 1 196 ? -5.769 8.603 -7.696 1.00 93.56 196 GLY A O 1
ATOM 1544 N N . CYS A 1 197 ? -5.857 7.170 -5.968 1.00 92.12 197 CYS A N 1
ATOM 1545 C CA . CYS A 1 197 ? -6.856 7.896 -5.178 1.00 92.12 197 CYS A CA 1
ATOM 1546 C C . CYS A 1 197 ? -6.260 8.964 -4.248 1.00 92.12 197 CYS A C 1
ATOM 1548 O O . CYS A 1 197 ? -7.009 9.616 -3.519 1.00 92.12 197 CYS A O 1
ATOM 1550 N N . ILE A 1 198 ? -4.936 9.142 -4.227 1.00 92.31 198 ILE A N 1
ATOM 1551 C CA . ILE A 1 198 ? -4.320 10.213 -3.446 1.00 92.31 198 ILE A CA 1
ATOM 1552 C C . ILE A 1 198 ? -4.717 11.560 -4.053 1.00 92.31 198 ILE A C 1
ATOM 1554 O O . ILE A 1 198 ? -4.412 11.862 -5.202 1.00 92.31 198 ILE A O 1
ATOM 1558 N N . GLU A 1 199 ? -5.377 12.385 -3.247 1.00 87.81 199 GLU A N 1
ATOM 1559 C CA . GLU A 1 199 ? -5.680 13.771 -3.588 1.00 87.81 199 GLU A CA 1
ATOM 1560 C C . GLU A 1 199 ? -4.427 14.631 -3.393 1.00 87.81 199 GLU A C 1
ATOM 1562 O O . GLU A 1 199 ? -4.054 14.984 -2.271 1.00 87.81 199 GLU A O 1
ATOM 1567 N N . TRP A 1 200 ? -3.756 14.937 -4.502 1.00 86.00 200 TRP A N 1
ATOM 1568 C CA . TRP A 1 200 ? -2.650 15.887 -4.543 1.00 86.00 200 TRP A CA 1
ATOM 1569 C C . TRP A 1 200 ? -3.217 17.305 -4.626 1.00 86.00 200 TRP A C 1
ATOM 1571 O O . TRP A 1 200 ? -3.988 17.629 -5.530 1.00 86.00 200 TRP A O 1
ATOM 1581 N N . GLU A 1 201 ? -2.873 18.163 -3.672 1.00 71.50 201 GLU A N 1
ATOM 1582 C CA . GLU A 1 201 ? -3.351 19.544 -3.670 1.00 71.50 201 GLU A CA 1
ATOM 1583 C C . GLU A 1 201 ? -2.589 20.361 -4.724 1.00 71.50 201 GLU A C 1
ATOM 1585 O O . GLU A 1 201 ? -1.414 20.672 -4.551 1.00 71.50 201 GLU A O 1
ATOM 1590 N N . SER A 1 202 ? -3.250 20.715 -5.831 1.00 56.22 202 SER A N 1
ATOM 1591 C CA . SER A 1 202 ? -2.676 21.612 -6.838 1.00 56.22 202 SER A CA 1
ATOM 1592 C C . SER A 1 202 ? -2.896 23.076 -6.447 1.00 56.22 202 SER A C 1
ATOM 1594 O O . SER A 1 202 ? -4.045 23.513 -6.298 1.00 56.22 202 SER A O 1
ATOM 1596 N N . GLU A 1 203 ? -1.825 23.865 -6.362 1.00 49.44 203 GLU A N 1
ATOM 1597 C CA . GLU A 1 203 ? -1.889 25.329 -6.298 1.00 49.44 203 GLU A CA 1
ATOM 1598 C C . GLU A 1 203 ? -2.498 25.880 -7.605 1.00 49.44 203 GLU A C 1
ATOM 1600 O O . GLU A 1 203 ? -1.783 26.195 -8.552 1.00 49.44 203 GLU A O 1
ATOM 1605 N N . GLY A 1 204 ? -3.831 25.939 -7.734 1.00 48.91 204 GLY A N 1
ATOM 1606 C CA . GLY A 1 204 ? -4.391 26.314 -9.041 1.00 48.91 204 GLY A CA 1
ATOM 1607 C C . GLY A 1 204 ? -5.882 26.576 -9.204 1.00 48.91 204 GLY A C 1
ATOM 1608 O O . GLY A 1 204 ? -6.267 27.004 -10.290 1.00 48.91 204 GLY A O 1
ATOM 1609 N N . THR A 1 205 ? -6.740 26.406 -8.192 1.00 38.16 205 THR A N 1
ATOM 1610 C CA . THR A 1 205 ? -8.147 26.834 -8.339 1.00 38.16 205 THR A CA 1
ATOM 1611 C C . THR A 1 205 ? -8.361 28.186 -7.672 1.00 38.16 205 THR A C 1
ATOM 1613 O O . THR A 1 205 ? -8.626 28.303 -6.477 1.00 38.16 205 THR A O 1
ATOM 1616 N N . THR A 1 206 ? -8.228 29.230 -8.485 1.00 45.78 206 THR A N 1
ATOM 1617 C CA . THR A 1 206 ? -8.702 30.580 -8.188 1.00 45.78 206 THR A CA 1
ATOM 1618 C C . THR A 1 206 ? -10.194 30.535 -7.838 1.00 45.78 206 THR A C 1
ATOM 1620 O O . THR A 1 206 ? -11.027 30.207 -8.676 1.00 45.78 206 THR A O 1
ATOM 1623 N N . GLY A 1 207 ? -10.544 30.871 -6.592 1.00 44.62 207 GLY A N 1
ATOM 1624 C CA . GLY A 1 207 ? -11.934 31.163 -6.224 1.00 44.62 207 GLY A CA 1
ATOM 1625 C C . GLY A 1 207 ? -12.491 30.447 -4.996 1.00 44.62 207 GLY A C 1
ATOM 1626 O O . GLY A 1 207 ? -13.588 29.911 -5.062 1.00 44.62 207 GLY A O 1
ATOM 1627 N N . SER A 1 208 ? -11.791 30.454 -3.861 1.00 41.38 208 SER A N 1
ATOM 1628 C CA . SER A 1 208 ? -12.421 30.431 -2.531 1.00 41.38 208 SER A CA 1
ATOM 1629 C C . SER A 1 208 ? -11.339 30.553 -1.464 1.00 41.38 208 SER A C 1
ATOM 1631 O O . SER A 1 208 ? -10.413 29.755 -1.418 1.00 41.38 208 SER A O 1
ATOM 1633 N N . ASP A 1 209 ? -11.522 31.534 -0.593 1.00 41.97 209 ASP A N 1
ATOM 1634 C CA . ASP A 1 209 ? -10.716 31.980 0.545 1.00 41.97 209 ASP A CA 1
ATOM 1635 C C . ASP A 1 209 ? -10.383 30.878 1.580 1.00 41.97 209 ASP A C 1
ATOM 1637 O O . ASP A 1 209 ? -10.889 30.862 2.704 1.00 41.97 209 ASP A O 1
ATOM 1641 N N . ARG A 1 210 ? -9.556 29.898 1.202 1.00 43.00 210 ARG A N 1
ATOM 1642 C CA . ARG A 1 210 ? -8.960 28.933 2.132 1.00 43.00 210 ARG A CA 1
ATOM 1643 C C . ARG A 1 210 ? -7.474 28.807 1.841 1.00 43.00 210 ARG A C 1
ATOM 1645 O O . ARG A 1 210 ? -7.068 28.072 0.951 1.00 43.00 210 ARG A O 1
ATOM 1652 N N . CYS A 1 211 ? -6.666 29.503 2.632 1.00 43.81 211 CYS A N 1
ATOM 1653 C CA . CYS A 1 211 ? -5.268 29.150 2.831 1.00 43.81 211 CYS A CA 1
ATOM 1654 C C . CYS A 1 211 ? -5.228 27.729 3.416 1.00 43.81 211 CYS A C 1
ATOM 1656 O O . CYS A 1 211 ? -5.416 27.555 4.622 1.00 43.81 211 CYS A O 1
ATOM 1658 N N . VAL A 1 212 ? -5.078 26.708 2.573 1.00 47.91 212 VAL A N 1
ATOM 1659 C CA . VAL A 1 212 ? -4.865 25.335 3.040 1.00 47.91 212 VAL A CA 1
ATOM 1660 C C . VAL A 1 212 ? -3.456 25.270 3.626 1.00 47.91 212 VAL A C 1
ATOM 1662 O O . VAL A 1 212 ? -2.509 25.840 3.086 1.00 47.91 212 VAL A O 1
ATOM 1665 N N . ALA A 1 213 ? -3.337 24.712 4.828 1.00 53.22 213 ALA A N 1
ATOM 1666 C CA . ALA A 1 213 ? -2.099 24.773 5.588 1.00 53.22 213 ALA A CA 1
ATOM 1667 C C . ALA A 1 213 ? -1.067 23.780 5.010 1.00 53.22 213 ALA A C 1
ATOM 1669 O O . ALA A 1 213 ? -1.442 22.647 4.728 1.00 53.22 213 ALA A O 1
ATOM 1670 N N . PRO A 1 214 ? 0.242 24.105 4.993 1.00 58.41 214 PRO A N 1
ATOM 1671 C CA . PRO A 1 214 ? 1.336 23.204 4.572 1.00 58.41 214 PRO A CA 1
ATOM 1672 C C . PRO A 1 214 ? 1.360 21.808 5.230 1.00 58.41 214 PRO A C 1
ATOM 1674 O O . PRO A 1 214 ? 2.099 20.922 4.815 1.00 58.41 214 PRO A O 1
ATOM 1677 N N . ARG A 1 215 ? 0.570 21.619 6.292 1.00 61.03 215 ARG A N 1
ATOM 1678 C CA . ARG A 1 215 ? 0.456 20.384 7.069 1.00 61.03 215 ARG A CA 1
ATOM 1679 C C . ARG A 1 215 ? -0.298 19.269 6.353 1.00 61.03 215 ARG A C 1
ATOM 1681 O O . ARG A 1 215 ? -0.161 18.133 6.789 1.00 61.03 215 ARG A O 1
ATOM 1688 N N . ASP A 1 216 ? -1.097 19.559 5.332 1.00 76.38 216 ASP A N 1
ATOM 1689 C CA . ASP A 1 216 ? -1.879 18.522 4.647 1.00 76.38 216 ASP A CA 1
ATOM 1690 C C . ASP A 1 216 ? -1.097 17.894 3.479 1.00 76.38 216 ASP A C 1
ATOM 1692 O O . ASP A 1 216 ? -1.109 16.670 3.335 1.00 76.38 216 ASP A O 1
ATOM 1696 N N . LEU A 1 217 ? -0.255 18.673 2.785 1.00 83.81 217 LEU A N 1
ATOM 1697 C CA . LEU A 1 217 ? 0.693 18.155 1.789 1.00 83.81 217 LEU A CA 1
ATOM 1698 C C . LEU A 1 217 ? 1.704 17.162 2.390 1.00 83.81 217 LEU A C 1
ATOM 1700 O O . LEU A 1 217 ? 1.948 16.107 1.809 1.00 83.81 217 LEU A O 1
ATOM 1704 N N . GLU A 1 218 ? 2.256 17.455 3.575 1.00 87.62 218 GLU A N 1
ATOM 1705 C CA . GLU A 1 218 ? 3.187 16.546 4.266 1.00 87.62 218 GLU A CA 1
ATOM 1706 C C . GLU A 1 218 ? 2.547 15.168 4.517 1.00 87.62 218 GLU A C 1
ATOM 1708 O O . GLU A 1 218 ? 3.178 14.133 4.308 1.00 87.62 218 GLU A O 1
ATOM 1713 N N . LYS A 1 219 ? 1.268 15.134 4.909 1.00 90.31 219 LYS A N 1
ATOM 1714 C CA . LYS A 1 219 ? 0.533 13.882 5.150 1.00 90.31 219 LYS A CA 1
ATOM 1715 C C . LYS A 1 219 ? 0.283 13.106 3.861 1.00 90.31 219 LYS A C 1
ATOM 1717 O O . LYS A 1 219 ? 0.374 11.880 3.864 1.00 90.31 219 LYS A O 1
ATOM 1722 N N . THR A 1 220 ? -0.024 13.811 2.774 1.00 92.38 220 THR A N 1
ATOM 1723 C CA . THR A 1 220 ? -0.193 13.224 1.440 1.00 92.38 220 THR A CA 1
ATOM 1724 C C . THR A 1 220 ? 1.110 12.595 0.942 1.00 92.38 220 THR A C 1
ATOM 1726 O O . THR A 1 220 ? 1.105 11.454 0.478 1.00 92.38 220 THR A O 1
ATOM 1729 N N . ILE A 1 221 ? 2.240 13.286 1.123 1.00 91.81 221 ILE A N 1
ATOM 1730 C CA . ILE A 1 221 ? 3.571 12.760 0.793 1.00 91.81 221 ILE A CA 1
ATOM 1731 C C . ILE A 1 221 ? 3.887 11.521 1.641 1.00 91.81 221 ILE A C 1
ATOM 1733 O O . ILE A 1 221 ? 4.303 10.503 1.089 1.00 91.81 221 ILE A O 1
ATOM 1737 N N . LEU A 1 222 ? 3.632 11.555 2.955 1.00 92.44 222 LEU A N 1
ATOM 1738 C CA . LEU A 1 222 ? 3.824 10.392 3.834 1.00 92.44 222 LEU A CA 1
ATOM 1739 C C . LEU A 1 222 ? 3.016 9.177 3.357 1.00 92.44 222 LEU A C 1
ATOM 1741 O O . LEU A 1 222 ? 3.568 8.085 3.203 1.00 92.44 222 LEU A O 1
ATOM 1745 N N . GLN A 1 223 ? 1.730 9.367 3.056 1.00 95.31 223 GLN A N 1
ATOM 1746 C CA . GLN A 1 223 ? 0.874 8.312 2.514 1.00 95.31 223 GLN A CA 1
ATOM 1747 C C . GLN A 1 223 ? 1.446 7.730 1.213 1.00 95.31 223 GLN A C 1
ATOM 1749 O O . GLN A 1 223 ? 1.561 6.508 1.084 1.00 95.31 223 GLN A O 1
ATOM 1754 N N . PHE A 1 224 ? 1.857 8.587 0.275 1.00 96.19 224 PHE A N 1
ATOM 1755 C CA . PHE A 1 224 ? 2.460 8.170 -0.991 1.00 96.19 224 PHE A CA 1
ATOM 1756 C C . PHE A 1 224 ? 3.745 7.356 -0.798 1.00 96.19 224 PHE A C 1
ATOM 1758 O O . PHE A 1 224 ? 3.900 6.301 -1.419 1.00 96.19 224 PHE A O 1
ATOM 1765 N N . VAL A 1 225 ? 4.656 7.807 0.068 1.00 95.25 225 VAL A N 1
ATOM 1766 C CA . VAL A 1 225 ? 5.936 7.127 0.329 1.00 95.25 225 VAL A CA 1
ATOM 1767 C C . VAL A 1 225 ? 5.702 5.718 0.874 1.00 95.25 225 VAL A C 1
ATOM 1769 O O . VAL A 1 225 ? 6.314 4.759 0.401 1.00 95.25 225 VAL A O 1
ATOM 1772 N N . HIS A 1 226 ? 4.794 5.559 1.837 1.00 97.25 226 HIS A N 1
ATOM 1773 C CA . HIS A 1 226 ? 4.517 4.253 2.440 1.00 97.25 226 HIS A CA 1
ATOM 1774 C C . HIS A 1 226 ? 3.781 3.297 1.496 1.00 97.25 226 HIS A C 1
ATOM 1776 O O . HIS A 1 226 ? 4.146 2.123 1.400 1.00 97.25 226 HIS A O 1
ATOM 1782 N N . LEU A 1 227 ? 2.818 3.790 0.716 1.00 98.06 227 LEU A N 1
ATOM 1783 C CA . LEU A 1 227 ? 2.208 2.984 -0.343 1.00 98.06 227 LEU A CA 1
ATOM 1784 C C . LEU A 1 227 ? 3.230 2.605 -1.422 1.00 98.06 227 LEU A C 1
ATOM 1786 O O . LEU A 1 227 ? 3.232 1.476 -1.898 1.00 98.06 227 LEU A O 1
ATOM 1790 N N . SER A 1 228 ? 4.172 3.485 -1.757 1.00 96.69 228 SER A N 1
ATOM 1791 C CA . SER A 1 228 ? 5.230 3.167 -2.722 1.00 96.69 228 SER A CA 1
ATOM 1792 C C . SER A 1 228 ? 6.158 2.051 -2.229 1.00 96.69 228 SER A C 1
ATOM 1794 O O . SER A 1 228 ? 6.563 1.200 -3.024 1.00 96.69 228 SER A O 1
ATOM 1796 N N . LYS A 1 229 ? 6.425 1.972 -0.915 1.00 96.44 229 LYS A N 1
ATOM 1797 C CA . LYS A 1 229 ? 7.132 0.829 -0.304 1.00 96.44 229 LYS A CA 1
ATOM 1798 C C . LYS A 1 229 ? 6.342 -0.472 -0.466 1.00 96.44 229 LYS A C 1
ATOM 1800 O O . LYS A 1 229 ? 6.925 -1.490 -0.840 1.00 96.44 229 LYS A O 1
ATOM 1805 N N . LEU A 1 230 ? 5.027 -0.454 -0.236 1.00 97.69 230 LEU A N 1
ATOM 1806 C CA . LEU A 1 230 ? 4.162 -1.616 -0.478 1.00 97.69 230 LEU A CA 1
ATOM 1807 C C . LEU A 1 230 ? 4.160 -2.021 -1.958 1.00 97.69 230 LEU A C 1
ATOM 1809 O O . LEU A 1 230 ? 4.315 -3.201 -2.284 1.00 97.69 230 LEU A O 1
ATOM 1813 N N . LEU A 1 231 ? 4.026 -1.051 -2.862 1.00 96.62 231 LEU A N 1
ATOM 1814 C CA . LEU A 1 231 ? 4.031 -1.270 -4.306 1.00 96.62 231 LEU A CA 1
ATOM 1815 C C . LEU A 1 231 ? 5.336 -1.931 -4.759 1.00 96.62 231 LEU A C 1
ATOM 1817 O O . LEU A 1 231 ? 5.317 -2.913 -5.503 1.00 96.62 231 LEU A O 1
ATOM 1821 N N . ARG A 1 232 ? 6.465 -1.454 -4.234 1.00 94.50 232 ARG A N 1
ATOM 1822 C CA . ARG A 1 232 ? 7.787 -2.033 -4.462 1.00 94.50 232 ARG A CA 1
ATOM 1823 C C . ARG A 1 232 ? 7.868 -3.483 -3.989 1.00 94.50 232 ARG A C 1
ATOM 1825 O O . ARG A 1 232 ? 8.217 -4.374 -4.762 1.00 94.50 232 ARG A O 1
ATOM 1832 N N . ARG A 1 233 ? 7.528 -3.730 -2.721 1.00 95.25 233 ARG A N 1
ATOM 1833 C CA . ARG A 1 233 ? 7.631 -5.058 -2.095 1.00 95.25 233 ARG A CA 1
ATOM 1834 C C . ARG A 1 233 ? 6.708 -6.080 -2.752 1.00 95.25 233 ARG A C 1
ATOM 1836 O O . ARG A 1 233 ? 7.122 -7.213 -2.993 1.00 95.25 233 ARG A O 1
ATOM 1843 N N . SER A 1 234 ? 5.480 -5.683 -3.073 1.00 95.25 234 SER A N 1
ATOM 1844 C CA . SER A 1 234 ? 4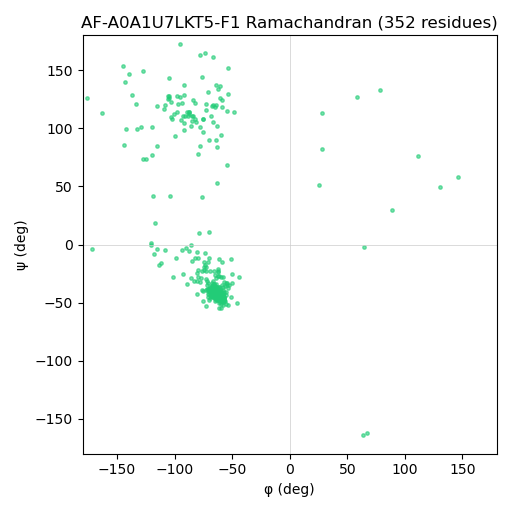.531 -6.533 -3.797 1.00 95.25 234 SER A CA 1
ATOM 1845 C C . SER A 1 234 ? 5.018 -6.819 -5.215 1.00 95.25 234 SER A C 1
ATOM 1847 O O . SER A 1 234 ? 5.051 -7.990 -5.603 1.00 95.25 234 SER A O 1
ATOM 1849 N N . TYR A 1 235 ? 5.500 -5.802 -5.946 1.00 93.81 235 TYR A N 1
ATOM 1850 C CA . TYR A 1 235 ? 6.115 -5.990 -7.259 1.00 93.81 235 TYR A CA 1
ATOM 1851 C C . TYR A 1 235 ? 7.229 -7.022 -7.180 1.00 93.81 235 TYR A C 1
ATOM 1853 O O . TYR A 1 235 ? 7.153 -7.994 -7.925 1.00 93.81 235 TYR A O 1
ATOM 1861 N N . ASP A 1 236 ? 8.186 -6.889 -6.254 1.00 91.62 236 ASP A N 1
ATOM 1862 C CA . ASP A 1 236 ? 9.342 -7.784 -6.086 1.00 91.62 236 ASP A CA 1
ATOM 1863 C C . ASP A 1 236 ? 8.961 -9.262 -5.918 1.00 91.62 236 ASP A C 1
ATOM 1865 O O . ASP A 1 236 ? 9.634 -10.136 -6.472 1.00 91.62 236 ASP A O 1
ATOM 1869 N N . LYS A 1 237 ? 7.822 -9.560 -5.292 1.00 92.06 237 LYS A N 1
ATOM 1870 C CA . LYS A 1 237 ? 7.349 -10.940 -5.091 1.00 92.06 237 LYS A CA 1
ATOM 1871 C C . LYS A 1 237 ? 6.568 -11.527 -6.262 1.00 92.06 237 LYS A C 1
ATOM 1873 O O . LYS A 1 237 ? 6.370 -12.740 -6.310 1.00 92.06 237 LYS A O 1
ATOM 1878 N N . ILE A 1 238 ? 6.124 -10.715 -7.221 1.00 91.31 238 ILE A N 1
ATOM 1879 C CA . ILE A 1 238 ? 5.373 -11.226 -8.372 1.00 91.31 238 ILE A CA 1
ATOM 1880 C C . ILE A 1 238 ? 6.273 -12.090 -9.255 1.00 91.31 238 ILE A C 1
ATOM 1882 O O . ILE A 1 238 ? 7.250 -11.618 -9.844 1.00 91.31 238 ILE A O 1
ATOM 1886 N N . ILE A 1 239 ? 5.868 -13.352 -9.391 1.00 88.31 239 ILE A N 1
ATOM 1887 C CA . ILE A 1 239 ? 6.395 -14.306 -10.363 1.00 88.31 239 ILE A CA 1
ATOM 1888 C C . ILE A 1 239 ? 5.396 -14.365 -11.523 1.00 88.31 239 ILE A C 1
ATOM 1890 O O . ILE A 1 239 ? 4.247 -14.796 -11.372 1.00 88.31 239 ILE A O 1
ATOM 1894 N N . ALA A 1 240 ? 5.816 -13.879 -12.687 1.00 86.88 240 ALA A N 1
ATOM 1895 C CA . ALA A 1 240 ? 4.998 -13.834 -13.891 1.00 86.88 240 ALA A CA 1
ATOM 1896 C C . ALA A 1 240 ? 5.858 -14.075 -15.131 1.00 86.88 240 ALA A C 1
ATOM 1898 O O . ALA A 1 240 ? 7.040 -13.751 -15.143 1.00 86.88 240 ALA A O 1
ATOM 1899 N N . ARG A 1 241 ? 5.233 -14.601 -16.191 1.00 84.69 241 ARG A N 1
ATOM 1900 C CA . ARG A 1 241 ? 5.883 -14.789 -17.495 1.00 84.69 241 ARG A CA 1
ATOM 1901 C C . ARG A 1 241 ? 6.258 -13.461 -18.165 1.00 84.69 241 ARG A C 1
ATOM 1903 O O . ARG A 1 241 ? 7.268 -13.397 -18.843 1.00 84.69 241 ARG A O 1
ATOM 1910 N N . PHE A 1 242 ? 5.445 -12.425 -17.958 1.00 88.38 242 PHE A N 1
ATOM 1911 C CA . PHE A 1 242 ? 5.625 -11.094 -18.546 1.00 88.38 242 PHE A CA 1
ATOM 1912 C C . PHE A 1 242 ? 5.588 -10.019 -17.447 1.00 88.38 242 PHE A C 1
ATOM 1914 O O . PHE A 1 242 ? 4.565 -9.342 -17.282 1.00 88.38 242 PHE A O 1
ATOM 1921 N N . PRO A 1 243 ? 6.649 -9.897 -16.625 1.00 89.50 243 PRO A N 1
ATOM 1922 C CA . PRO A 1 243 ? 6.722 -8.898 -15.558 1.00 89.50 243 PRO A CA 1
ATOM 1923 C C . PRO A 1 243 ? 6.673 -7.459 -16.092 1.00 89.50 243 PRO A C 1
ATOM 1925 O O . PRO A 1 243 ? 6.194 -6.575 -15.380 1.00 89.50 243 PRO A O 1
ATOM 1928 N N . SER A 1 244 ? 7.044 -7.231 -17.359 1.00 92.19 244 SER A N 1
ATOM 1929 C CA . SER A 1 244 ? 6.897 -5.942 -18.051 1.00 92.19 244 SER A CA 1
ATOM 1930 C C . SER A 1 244 ? 5.494 -5.325 -17.951 1.00 92.19 244 SER A C 1
ATOM 1932 O O . SER A 1 244 ? 5.369 -4.106 -17.853 1.00 92.19 244 SER A O 1
ATOM 1934 N N . ARG A 1 245 ? 4.425 -6.136 -17.909 1.00 92.75 245 ARG A N 1
ATOM 1935 C CA . ARG A 1 245 ? 3.043 -5.633 -17.766 1.00 92.75 245 ARG A CA 1
ATOM 1936 C C . ARG A 1 245 ? 2.805 -4.989 -16.400 1.00 92.75 245 ARG A C 1
ATOM 1938 O O . ARG A 1 245 ? 2.205 -3.922 -16.322 1.00 92.75 245 ARG A O 1
ATOM 1945 N N . PHE A 1 246 ? 3.305 -5.625 -15.344 1.00 93.88 246 PHE A N 1
ATOM 1946 C CA . PHE A 1 246 ? 3.228 -5.104 -13.979 1.00 93.88 246 PHE A CA 1
ATOM 1947 C C . PHE A 1 246 ? 4.148 -3.894 -13.803 1.00 93.88 246 PHE A C 1
ATOM 1949 O O . PHE A 1 246 ? 3.757 -2.915 -13.173 1.00 93.88 246 PHE A O 1
ATOM 1956 N N . LEU A 1 247 ? 5.333 -3.929 -14.423 1.00 94.25 247 LEU A N 1
ATOM 1957 C CA . LEU A 1 247 ? 6.257 -2.797 -14.441 1.00 94.25 247 LEU A CA 1
ATOM 1958 C C . LEU A 1 247 ? 5.647 -1.574 -15.132 1.00 94.25 247 LEU A C 1
ATOM 1960 O O . LEU A 1 247 ? 5.778 -0.466 -14.630 1.00 94.25 247 LEU A O 1
ATOM 1964 N N . SER A 1 248 ? 4.955 -1.761 -16.259 1.00 95.69 248 SER A N 1
ATOM 1965 C CA . SER A 1 248 ? 4.289 -0.663 -16.963 1.00 95.69 248 SER A CA 1
ATOM 1966 C C . SER A 1 248 ? 3.214 -0.007 -16.099 1.00 95.69 248 SER A C 1
ATOM 1968 O O . SER A 1 248 ? 3.130 1.216 -16.071 1.00 95.69 248 SER A O 1
ATOM 1970 N N . ALA A 1 249 ? 2.399 -0.798 -15.395 1.00 96.12 249 ALA A N 1
ATOM 1971 C CA . ALA A 1 249 ? 1.372 -0.262 -14.505 1.00 96.12 249 ALA A CA 1
ATOM 1972 C C . ALA A 1 249 ? 1.995 0.491 -13.316 1.00 96.12 249 ALA A C 1
ATOM 1974 O O . ALA A 1 249 ? 1.546 1.584 -12.979 1.00 96.12 249 ALA A O 1
ATOM 1975 N N . TYR A 1 250 ? 3.076 -0.050 -12.743 1.00 95.62 250 TYR A N 1
ATOM 1976 C CA . TYR A 1 250 ? 3.854 0.608 -11.692 1.00 95.62 250 TYR A CA 1
ATOM 1977 C C . TYR A 1 250 ? 4.430 1.950 -12.183 1.00 95.62 250 TYR A C 1
ATOM 1979 O O . TYR A 1 250 ? 4.192 2.989 -11.569 1.00 95.62 250 TYR A O 1
ATOM 1987 N N . ALA A 1 251 ? 5.100 1.957 -13.336 1.00 95.81 251 ALA A N 1
ATOM 1988 C CA . ALA A 1 251 ? 5.667 3.158 -13.944 1.00 95.81 251 ALA A CA 1
ATOM 1989 C C . ALA A 1 251 ? 4.601 4.245 -14.172 1.00 95.81 251 ALA A C 1
ATOM 1991 O O . ALA A 1 251 ? 4.791 5.389 -13.773 1.00 95.81 251 ALA A O 1
ATOM 1992 N N . ILE A 1 252 ? 3.454 3.887 -14.760 1.00 95.62 252 ILE A N 1
ATOM 1993 C CA . ILE A 1 252 ? 2.349 4.829 -15.007 1.00 95.62 252 ILE A CA 1
ATOM 1994 C C . ILE A 1 252 ? 1.809 5.400 -13.692 1.00 95.62 252 ILE A C 1
ATOM 1996 O O . ILE A 1 252 ? 1.576 6.604 -13.602 1.00 95.62 252 ILE A O 1
ATOM 2000 N N . CYS A 1 253 ? 1.641 4.558 -12.669 1.00 95.88 253 CYS A N 1
ATOM 2001 C CA . CYS A 1 253 ? 1.184 4.981 -11.349 1.00 95.88 253 CYS A CA 1
ATOM 2002 C C . CYS A 1 253 ? 2.119 6.033 -10.733 1.00 95.88 253 CYS A C 1
ATOM 2004 O O . CYS A 1 253 ? 1.654 7.072 -10.267 1.00 95.88 253 CYS A O 1
ATOM 2006 N N . LEU A 1 254 ? 3.433 5.787 -10.765 1.00 94.94 254 LEU A N 1
ATOM 2007 C CA . LEU A 1 254 ? 4.425 6.718 -10.228 1.00 94.94 254 LEU A CA 1
ATOM 2008 C C . LEU A 1 254 ? 4.509 8.017 -11.033 1.00 94.94 254 LEU A C 1
ATOM 2010 O O . LEU A 1 254 ? 4.592 9.085 -10.434 1.00 94.94 254 LEU A O 1
ATOM 2014 N N . LEU A 1 255 ? 4.446 7.950 -12.367 1.00 92.69 255 LEU A N 1
ATOM 2015 C CA . LEU A 1 255 ? 4.415 9.154 -13.204 1.00 92.69 255 LEU A CA 1
ATOM 2016 C C . LEU A 1 255 ? 3.182 10.000 -12.911 1.00 92.69 255 LEU A C 1
ATOM 2018 O O . LEU A 1 255 ? 3.300 11.208 -12.744 1.00 92.69 255 LEU A O 1
ATOM 2022 N N . SER A 1 256 ? 2.013 9.365 -12.816 1.00 92.81 256 SER A N 1
ATOM 2023 C CA . SER A 1 256 ? 0.763 10.050 -12.492 1.00 92.81 256 SER A CA 1
ATOM 2024 C C . SER A 1 256 ? 0.861 10.766 -11.146 1.00 92.81 256 SER A C 1
ATOM 2026 O O . SER A 1 256 ? 0.531 11.946 -11.065 1.00 9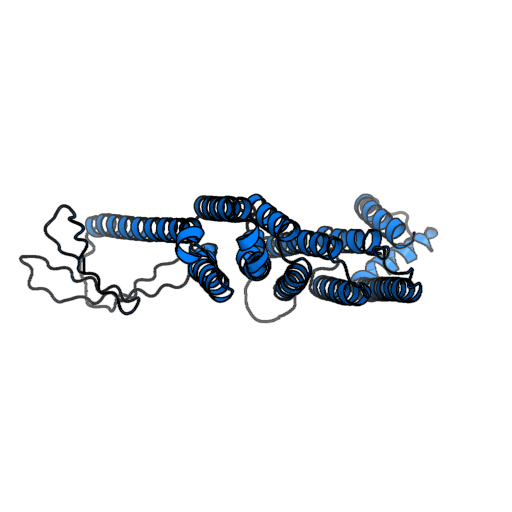2.81 256 SER A O 1
ATOM 2028 N N . ALA A 1 257 ? 1.368 10.086 -10.114 1.00 91.94 257 ALA A N 1
ATOM 2029 C CA . ALA A 1 257 ? 1.614 10.688 -8.806 1.00 91.94 257 ALA A CA 1
ATOM 2030 C C . ALA A 1 257 ? 2.597 11.867 -8.890 1.00 91.94 257 ALA A C 1
ATOM 2032 O O . ALA A 1 257 ? 2.292 12.951 -8.404 1.00 91.94 257 ALA A O 1
ATOM 2033 N N . PHE A 1 258 ? 3.729 11.693 -9.579 1.00 89.81 258 PHE A N 1
ATOM 2034 C CA . PHE A 1 258 ? 4.732 12.745 -9.744 1.00 89.81 258 PHE A CA 1
ATOM 2035 C C . PHE A 1 258 ? 4.175 13.989 -10.442 1.00 89.81 258 PHE A C 1
ATOM 2037 O O . PHE A 1 258 ? 4.387 15.099 -9.968 1.00 89.81 258 PHE A O 1
ATOM 2044 N N . THR A 1 259 ? 3.418 13.815 -11.530 1.00 89.19 259 THR A N 1
ATOM 2045 C CA . THR A 1 259 ? 2.826 14.939 -12.279 1.00 89.19 259 THR A CA 1
ATOM 2046 C C . THR A 1 259 ? 1.777 15.721 -11.498 1.00 89.19 259 THR A C 1
ATOM 2048 O O . THR A 1 259 ? 1.496 16.866 -11.842 1.00 89.19 259 THR A O 1
ATOM 2051 N N . GLN A 1 260 ? 1.167 15.093 -10.492 1.00 87.81 260 GLN A N 1
ATOM 2052 C CA . GLN A 1 260 ? 0.173 15.722 -9.628 1.00 87.81 260 GLN A CA 1
ATOM 2053 C C . GLN A 1 260 ? 0.808 16.321 -8.365 1.00 87.81 260 GLN A C 1
ATOM 2055 O O . GLN A 1 260 ? 0.258 17.254 -7.788 1.00 87.81 260 GLN A O 1
ATOM 2060 N N . SER A 1 261 ? 1.961 15.799 -7.943 1.00 85.31 261 SER A N 1
ATOM 2061 C CA . SER A 1 261 ? 2.753 16.312 -6.827 1.00 85.31 261 SER A CA 1
ATOM 2062 C C . SER A 1 261 ? 3.564 17.558 -7.198 1.00 85.31 261 SER A C 1
ATOM 2064 O O . SER A 1 261 ? 3.818 17.818 -8.372 1.00 85.31 261 SER A O 1
ATOM 2066 N N . ASP A 1 262 ? 4.044 18.295 -6.194 1.00 75.12 262 ASP A N 1
ATOM 2067 C CA . ASP A 1 262 ? 5.102 19.286 -6.407 1.00 75.12 262 ASP A CA 1
ATOM 2068 C C . ASP A 1 262 ? 6.395 18.569 -6.837 1.00 75.12 262 ASP A C 1
ATOM 2070 O O . ASP A 1 262 ? 6.957 17.767 -6.079 1.00 75.12 262 ASP A O 1
ATOM 2074 N N . SER A 1 263 ? 6.875 18.875 -8.048 1.00 66.19 263 SER A N 1
ATOM 2075 C CA . SER A 1 263 ? 8.077 18.290 -8.656 1.00 66.19 263 SER A CA 1
ATOM 2076 C C . SER A 1 263 ? 9.348 18.508 -7.827 1.00 66.19 263 SER A C 1
ATOM 2078 O O . SER A 1 263 ? 10.348 17.821 -8.047 1.00 66.19 263 SER A O 1
ATOM 2080 N N . ASN A 1 264 ? 9.320 19.425 -6.854 1.00 69.94 264 ASN A N 1
ATOM 2081 C CA . ASN A 1 264 ? 10.430 19.709 -5.948 1.00 69.94 264 ASN A CA 1
ATOM 2082 C C . ASN A 1 264 ? 10.435 18.874 -4.655 1.00 69.94 264 ASN A C 1
ATOM 2084 O O . ASN A 1 264 ? 11.376 18.995 -3.863 1.00 69.94 264 ASN A O 1
ATOM 2088 N N . SER A 1 265 ? 9.431 18.024 -4.418 1.00 82.50 265 SER A N 1
ATOM 2089 C CA . SER A 1 265 ? 9.400 17.168 -3.228 1.00 82.50 265 SER A CA 1
ATOM 2090 C C . SER A 1 265 ? 10.495 16.097 -3.280 1.00 82.50 265 SER A C 1
ATOM 2092 O O . SER A 1 265 ? 10.426 15.149 -4.065 1.00 82.50 265 SER A O 1
ATOM 2094 N N . LEU A 1 266 ? 11.504 16.225 -2.410 1.00 83.56 266 LEU A N 1
ATOM 2095 C CA . LEU A 1 266 ? 12.622 15.276 -2.321 1.00 83.56 266 LEU A CA 1
ATOM 2096 C C . LEU A 1 266 ? 12.156 13.846 -2.028 1.00 83.56 266 LEU A C 1
ATOM 2098 O O . LEU A 1 266 ? 12.720 12.905 -2.580 1.00 83.56 266 LEU A O 1
ATOM 2102 N N . ASP A 1 267 ? 11.121 13.682 -1.205 1.00 86.81 267 ASP A N 1
ATOM 2103 C CA . ASP A 1 267 ? 10.558 12.372 -0.877 1.00 86.81 267 ASP A CA 1
ATOM 2104 C C . ASP A 1 267 ? 9.952 11.700 -2.114 1.00 86.81 267 ASP A C 1
ATOM 2106 O O . ASP A 1 267 ? 10.234 10.531 -2.385 1.00 86.81 267 ASP A O 1
ATOM 2110 N N . VAL A 1 268 ? 9.186 12.446 -2.919 1.00 88.69 268 VAL A N 1
ATOM 2111 C CA . VAL A 1 268 ? 8.622 11.923 -4.172 1.00 88.69 268 VAL A CA 1
ATOM 2112 C C . VAL A 1 268 ? 9.738 11.573 -5.154 1.00 88.69 268 VAL A C 1
ATOM 2114 O O . VAL A 1 268 ? 9.737 10.477 -5.712 1.00 88.69 268 VAL A O 1
ATOM 2117 N N . VAL A 1 269 ? 10.728 12.454 -5.322 1.00 87.56 269 VAL A N 1
ATOM 2118 C CA . VAL A 1 269 ? 11.879 12.202 -6.203 1.00 87.56 269 VAL A CA 1
ATOM 2119 C C . VAL A 1 269 ? 12.666 10.970 -5.747 1.00 87.56 269 VAL A C 1
ATOM 2121 O O . VAL A 1 269 ? 13.028 10.146 -6.584 1.00 87.56 269 VAL A O 1
ATOM 2124 N N . SER A 1 270 ? 12.879 10.789 -4.440 1.00 88.62 270 SER A N 1
ATOM 2125 C CA . SER A 1 270 ? 13.575 9.613 -3.901 1.00 88.62 270 SER A CA 1
ATOM 2126 C C . SER A 1 270 ? 12.874 8.304 -4.262 1.00 88.62 270 SER A C 1
ATOM 2128 O O . SER A 1 270 ? 13.531 7.372 -4.713 1.00 88.62 270 SER A O 1
ATOM 2130 N N . VAL A 1 271 ? 11.539 8.263 -4.195 1.00 91.75 271 VAL A N 1
ATOM 2131 C CA . VAL A 1 271 ? 10.751 7.090 -4.601 1.00 91.75 271 VAL A CA 1
ATOM 2132 C C . VAL A 1 271 ? 10.943 6.778 -6.090 1.00 91.75 271 VAL A C 1
ATOM 2134 O O . VAL A 1 271 ? 11.014 5.609 -6.474 1.00 91.75 271 VAL A O 1
ATOM 2137 N N . LEU A 1 272 ? 11.031 7.804 -6.942 1.00 90.62 272 LEU A N 1
ATOM 2138 C CA . LEU A 1 272 ? 11.258 7.631 -8.380 1.00 90.62 272 LEU A CA 1
ATOM 2139 C C . LEU A 1 272 ? 12.670 7.120 -8.682 1.00 90.62 272 LEU A C 1
ATOM 2141 O O . LEU A 1 272 ? 12.829 6.253 -9.541 1.00 90.62 272 LEU A O 1
ATOM 2145 N N . VAL A 1 273 ? 13.683 7.633 -7.979 1.00 87.62 273 VAL A N 1
ATOM 2146 C CA . VAL A 1 273 ? 15.073 7.167 -8.104 1.00 87.62 273 VAL A CA 1
ATOM 2147 C C . VAL A 1 273 ? 15.185 5.718 -7.637 1.00 87.62 273 VAL A C 1
ATOM 2149 O O . VAL A 1 273 ? 15.672 4.880 -8.395 1.00 87.62 273 VAL A O 1
ATOM 2152 N N . ASP A 1 274 ? 14.635 5.391 -6.466 1.00 87.12 274 ASP A N 1
ATOM 2153 C CA . ASP A 1 274 ? 14.590 4.020 -5.951 1.00 87.12 274 ASP A CA 1
ATOM 2154 C C . ASP A 1 274 ? 13.918 3.082 -6.962 1.00 87.12 274 ASP A C 1
ATOM 2156 O O . ASP A 1 274 ? 14.416 1.987 -7.236 1.00 87.12 274 ASP A O 1
ATOM 2160 N N . PHE A 1 275 ? 12.808 3.513 -7.575 1.00 91.56 275 PHE A N 1
ATOM 2161 C CA . PHE A 1 275 ? 12.153 2.772 -8.651 1.00 91.56 275 PHE A CA 1
ATOM 2162 C C . PHE A 1 275 ? 13.101 2.528 -9.833 1.00 91.56 275 PHE A C 1
ATOM 2164 O O . PHE A 1 275 ? 13.217 1.386 -10.280 1.00 91.56 275 PHE A O 1
ATOM 2171 N N . LEU A 1 276 ? 13.801 3.542 -10.334 1.00 87.56 276 LEU A N 1
ATOM 2172 C CA . LEU A 1 276 ? 14.717 3.390 -11.470 1.00 87.56 276 LEU A CA 1
ATOM 2173 C C . LEU A 1 276 ? 15.859 2.413 -11.182 1.00 87.56 276 LEU A C 1
ATOM 2175 O O . LEU A 1 276 ? 16.144 1.549 -12.013 1.00 87.56 276 LEU A O 1
ATOM 2179 N N . GLU A 1 277 ? 16.459 2.506 -9.997 1.00 84.00 277 GLU A N 1
ATOM 2180 C CA . GLU A 1 277 ? 17.608 1.683 -9.609 1.00 84.00 277 GLU A CA 1
ATOM 2181 C C . GLU A 1 277 ? 17.248 0.199 -9.476 1.00 84.00 277 GLU A C 1
ATOM 2183 O O . GLU A 1 277 ? 18.069 -0.682 -9.737 1.00 84.00 277 GLU A O 1
ATOM 2188 N N . THR A 1 278 ? 16.012 -0.105 -9.079 1.00 83.88 278 THR A N 1
ATOM 2189 C CA . THR A 1 278 ? 15.681 -1.446 -8.588 1.00 83.88 278 THR A CA 1
ATOM 2190 C C . THR A 1 278 ? 14.634 -2.183 -9.435 1.00 83.88 278 THR A C 1
ATOM 2192 O O . THR A 1 278 ? 14.365 -3.359 -9.198 1.00 83.88 278 THR A O 1
ATOM 2195 N N . SER A 1 279 ? 13.982 -1.553 -10.418 1.00 79.25 279 SER A N 1
ATOM 2196 C CA . SER A 1 279 ? 12.775 -2.122 -11.067 1.00 79.25 279 SER A CA 1
ATOM 2197 C C . SER A 1 279 ? 12.992 -3.157 -12.170 1.00 79.25 279 SER A C 1
ATOM 2199 O O . SER A 1 279 ? 12.033 -3.839 -12.557 1.00 79.25 279 SER A O 1
ATOM 2201 N N . ILE A 1 280 ? 14.221 -3.323 -12.664 1.00 77.56 280 ILE A N 1
ATOM 2202 C CA . ILE A 1 280 ? 14.534 -4.392 -13.620 1.00 77.56 280 ILE A CA 1
ATOM 2203 C C . ILE A 1 280 ? 14.539 -5.725 -12.879 1.00 77.56 280 ILE A C 1
ATOM 2205 O O . ILE A 1 280 ? 15.391 -5.975 -12.026 1.00 77.56 280 ILE A O 1
ATOM 2209 N N . LYS A 1 281 ? 13.614 -6.615 -13.243 1.00 72.31 281 LYS A N 1
ATOM 2210 C CA . LYS A 1 281 ? 13.576 -7.969 -12.694 1.00 72.31 281 LYS A CA 1
ATOM 2211 C C . LYS A 1 281 ? 14.291 -8.956 -13.614 1.00 72.31 281 LYS A C 1
ATOM 2213 O O . LYS A 1 281 ? 13.902 -9.070 -14.781 1.00 72.31 281 LYS A O 1
ATOM 2218 N N . PRO A 1 282 ? 15.260 -9.746 -13.112 1.00 62.53 282 PRO A N 1
ATOM 2219 C CA . PRO A 1 282 ? 15.690 -10.937 -13.830 1.00 62.53 282 PRO A CA 1
ATOM 2220 C C . PRO A 1 282 ? 14.515 -11.925 -13.900 1.00 62.53 282 PRO A C 1
ATOM 2222 O O . PRO A 1 282 ? 13.782 -12.098 -12.923 1.00 62.53 282 PRO A O 1
ATOM 2225 N N . LEU A 1 283 ? 14.299 -12.557 -15.060 1.00 56.16 283 LEU A N 1
ATOM 2226 C CA . LEU A 1 283 ? 13.217 -13.532 -15.215 1.00 56.16 283 LEU A CA 1
ATOM 2227 C C . LEU A 1 283 ? 13.429 -14.690 -14.231 1.00 56.16 283 LEU A C 1
ATOM 2229 O O . LEU A 1 283 ? 14.483 -15.327 -14.218 1.00 56.16 283 LEU A O 1
ATOM 2233 N N . ALA A 1 284 ? 12.412 -14.973 -13.418 1.00 54.06 284 ALA A N 1
ATOM 2234 C CA . ALA A 1 284 ? 12.422 -16.088 -12.483 1.00 54.06 284 ALA A CA 1
ATOM 2235 C C . ALA A 1 284 ? 12.341 -17.421 -13.250 1.00 54.06 284 ALA A C 1
ATOM 2237 O O . ALA A 1 284 ? 11.254 -17.914 -13.536 1.00 54.06 284 ALA A O 1
ATOM 2238 N N . GLY A 1 285 ? 13.495 -17.986 -13.613 1.00 53.12 285 GLY A N 1
ATOM 2239 C CA . GLY A 1 285 ? 13.694 -19.414 -13.906 1.00 53.12 285 GLY A CA 1
ATOM 2240 C C . GLY A 1 285 ? 12.969 -20.041 -15.107 1.00 53.12 285 GLY A C 1
ATOM 2241 O O . GLY A 1 285 ? 13.194 -21.218 -15.372 1.00 53.12 285 GLY A O 1
ATOM 2242 N N . ILE A 1 286 ? 12.133 -19.317 -15.855 1.00 50.94 286 ILE A N 1
ATOM 2243 C CA . ILE A 1 286 ? 11.375 -19.859 -16.996 1.00 50.94 286 ILE A CA 1
ATOM 2244 C C . ILE A 1 286 ? 11.856 -19.177 -18.272 1.00 50.94 286 ILE A C 1
ATOM 2246 O O . ILE A 1 286 ? 11.233 -18.217 -18.698 1.00 50.94 286 ILE A O 1
ATOM 2250 N N . VAL A 1 287 ? 12.942 -19.702 -18.860 1.00 51.44 287 VAL A N 1
ATOM 2251 C CA . VAL A 1 287 ? 13.567 -19.248 -20.120 1.00 51.44 287 VAL A CA 1
ATOM 2252 C C . VAL A 1 287 ? 13.995 -17.771 -20.061 1.00 51.44 287 VAL A C 1
ATOM 2254 O O . VAL A 1 287 ? 13.219 -16.885 -19.731 1.00 51.44 287 VAL A O 1
ATOM 2257 N N . GLN A 1 288 ? 15.252 -17.459 -20.377 1.00 56.53 288 GLN A N 1
ATOM 2258 C CA . GLN A 1 288 ? 15.621 -16.066 -20.643 1.00 56.53 288 GLN A CA 1
ATOM 2259 C C . GLN A 1 288 ? 14.869 -15.608 -21.898 1.00 56.53 288 GLN A C 1
ATOM 2261 O O . GLN A 1 288 ? 15.330 -15.805 -23.016 1.00 56.53 288 GLN A O 1
ATOM 2266 N N . ASP A 1 289 ? 13.668 -15.062 -21.720 1.00 63.69 289 ASP A N 1
ATOM 2267 C CA . ASP A 1 289 ? 12.998 -14.312 -22.767 1.00 63.69 289 ASP A CA 1
ATOM 2268 C C . ASP A 1 289 ? 13.652 -12.930 -22.803 1.00 63.69 289 ASP A C 1
ATOM 2270 O O . ASP A 1 289 ? 13.229 -11.986 -22.125 1.00 63.69 289 ASP A O 1
ATOM 2274 N N . ASP A 1 290 ? 14.761 -12.845 -23.541 1.00 75.62 290 ASP A N 1
ATOM 2275 C CA . ASP A 1 290 ? 15.509 -11.608 -23.783 1.00 75.62 290 ASP A CA 1
ATOM 2276 C C . ASP A 1 290 ? 14.590 -10.471 -24.258 1.00 75.62 290 ASP A C 1
ATOM 2278 O O . ASP A 1 290 ? 14.886 -9.292 -24.030 1.00 75.62 290 ASP A O 1
ATOM 2282 N N . GLU A 1 291 ? 13.454 -10.806 -24.874 1.00 85.81 291 GLU A N 1
ATOM 2283 C CA . GLU A 1 291 ? 12.459 -9.843 -25.326 1.00 85.81 291 GLU A CA 1
ATOM 2284 C C . GLU A 1 291 ? 11.747 -9.135 -24.171 1.00 85.81 291 GLU A C 1
ATOM 2286 O O . GLU A 1 291 ? 11.646 -7.908 -24.205 1.00 85.81 291 GLU A O 1
ATOM 2291 N N . ASP A 1 292 ? 11.316 -9.825 -23.109 1.00 87.44 292 ASP A N 1
ATOM 2292 C CA . ASP A 1 292 ? 10.630 -9.143 -21.999 1.00 87.44 292 ASP A CA 1
ATOM 2293 C C . ASP A 1 292 ? 11.586 -8.200 -21.257 1.00 87.44 292 ASP A C 1
ATOM 2295 O O . ASP A 1 292 ? 11.214 -7.076 -20.922 1.00 87.44 292 ASP A O 1
ATOM 2299 N N . GLN A 1 293 ? 12.859 -8.578 -21.104 1.00 86.06 293 GLN A N 1
ATOM 2300 C CA . GLN A 1 293 ? 13.866 -7.668 -20.546 1.00 86.06 293 GLN A CA 1
ATOM 2301 C C . GLN A 1 293 ? 14.117 -6.451 -21.444 1.00 86.06 293 GLN A C 1
ATOM 2303 O O . GLN A 1 293 ? 14.306 -5.338 -20.943 1.00 86.06 293 GLN A O 1
ATOM 2308 N N . ARG A 1 294 ? 14.116 -6.626 -22.774 1.00 88.75 294 ARG A N 1
ATOM 2309 C CA . ARG A 1 294 ? 14.176 -5.500 -23.723 1.00 88.75 294 ARG A CA 1
ATOM 2310 C C . ARG A 1 294 ? 12.962 -4.589 -23.558 1.00 88.75 294 ARG A C 1
ATOM 2312 O O . ARG A 1 294 ? 13.130 -3.371 -23.584 1.00 88.75 294 ARG A O 1
ATOM 2319 N N . VAL A 1 295 ? 11.769 -5.147 -23.352 1.00 92.12 295 VAL A N 1
ATOM 2320 C CA . VAL A 1 295 ? 10.550 -4.371 -23.084 1.00 92.12 295 VAL A CA 1
ATOM 2321 C C . VAL A 1 295 ? 10.655 -3.626 -21.752 1.00 92.12 295 VAL A C 1
ATOM 2323 O O . VAL A 1 295 ? 10.387 -2.428 -21.727 1.00 92.12 295 VAL A O 1
ATOM 2326 N N . GLN A 1 296 ? 11.115 -4.266 -20.675 1.00 91.00 296 GLN A N 1
ATOM 2327 C CA . GLN A 1 296 ? 11.330 -3.602 -19.382 1.00 91.00 296 GLN A CA 1
ATOM 2328 C C . GLN A 1 296 ? 12.295 -2.412 -19.508 1.00 91.00 296 GLN A C 1
ATOM 2330 O O . GLN A 1 296 ? 11.982 -1.318 -19.044 1.00 91.00 296 GLN A O 1
ATOM 2335 N N . ARG A 1 297 ? 13.424 -2.578 -20.215 1.00 90.38 297 ARG A N 1
ATOM 2336 C CA . ARG A 1 297 ? 14.366 -1.475 -20.488 1.00 90.38 297 ARG A CA 1
ATOM 2337 C C . ARG A 1 297 ? 13.728 -0.342 -21.292 1.00 90.38 297 ARG A C 1
ATOM 2339 O O . ARG A 1 297 ? 13.955 0.821 -20.977 1.00 90.38 297 ARG A O 1
ATOM 2346 N N . LYS A 1 298 ? 12.905 -0.658 -22.298 1.00 94.12 298 LYS A N 1
ATOM 2347 C CA . LYS A 1 298 ? 12.156 0.356 -23.063 1.00 94.12 298 LYS A CA 1
ATOM 2348 C C . LYS A 1 298 ? 11.164 1.124 -22.185 1.00 94.12 298 LYS A C 1
ATOM 2350 O O . LYS A 1 298 ? 11.059 2.336 -22.340 1.00 94.12 298 LYS A O 1
ATOM 2355 N N . ILE A 1 299 ? 10.473 0.444 -21.265 1.00 94.69 299 ILE A N 1
ATOM 2356 C CA . ILE A 1 299 ? 9.561 1.083 -20.303 1.00 94.69 299 ILE A CA 1
ATOM 2357 C C . ILE A 1 299 ? 10.335 2.067 -19.423 1.00 94.69 299 ILE A C 1
ATOM 2359 O O . ILE A 1 299 ? 9.934 3.222 -19.324 1.00 94.69 299 ILE A O 1
ATOM 2363 N N . LEU A 1 300 ? 11.467 1.650 -18.848 1.00 92.44 300 LEU A N 1
ATOM 2364 C CA . LEU A 1 300 ? 12.290 2.524 -18.005 1.00 92.44 300 LEU A CA 1
ATOM 2365 C C . LEU A 1 300 ? 12.864 3.710 -18.785 1.00 92.44 300 LEU A C 1
ATOM 2367 O O . LEU A 1 300 ? 12.792 4.839 -18.316 1.00 92.44 300 LEU A O 1
ATOM 2371 N N . HIS A 1 301 ? 13.347 3.489 -20.008 1.00 91.75 301 HIS A N 1
ATOM 2372 C CA . HIS A 1 301 ? 13.809 4.577 -20.871 1.00 91.75 301 HIS A CA 1
ATOM 2373 C C . HIS A 1 301 ? 12.688 5.588 -21.164 1.00 91.75 301 HIS A C 1
ATOM 2375 O O . HIS A 1 301 ? 12.894 6.799 -21.080 1.00 91.75 301 HIS A O 1
ATOM 2381 N N . SER A 1 302 ? 11.485 5.103 -21.488 1.00 94.94 302 SER A N 1
ATOM 2382 C CA . SER A 1 302 ? 10.315 5.962 -21.700 1.00 94.94 302 SER A CA 1
ATOM 2383 C C . SER A 1 302 ? 9.931 6.724 -20.432 1.00 94.94 302 SER A C 1
ATOM 2385 O O . SER A 1 302 ? 9.564 7.892 -20.517 1.00 94.94 302 SER A O 1
ATOM 2387 N N . PHE A 1 303 ? 10.023 6.079 -19.270 1.00 93.94 303 PHE A N 1
ATOM 2388 C CA . PHE A 1 303 ? 9.740 6.685 -17.974 1.00 93.94 303 PHE A CA 1
ATOM 2389 C C . PHE A 1 303 ? 10.725 7.818 -17.656 1.00 93.94 303 PHE A C 1
ATOM 2391 O O . PHE A 1 303 ? 10.284 8.920 -17.349 1.00 93.94 303 PHE A O 1
ATOM 2398 N N . ILE A 1 304 ? 12.034 7.595 -17.826 1.00 91.25 304 ILE A N 1
ATOM 2399 C CA . ILE A 1 304 ? 13.070 8.629 -17.641 1.00 91.25 304 ILE A CA 1
ATOM 2400 C C . ILE A 1 304 ? 12.845 9.794 -18.604 1.00 91.25 304 ILE A C 1
ATOM 2402 O O . ILE A 1 304 ? 12.879 10.950 -18.193 1.00 91.25 304 ILE A O 1
ATOM 2406 N N . THR A 1 305 ? 12.575 9.497 -19.879 1.00 91.75 305 THR A N 1
ATOM 2407 C CA . THR A 1 305 ? 12.322 10.530 -20.896 1.00 91.75 305 THR A CA 1
ATOM 2408 C C . THR A 1 305 ? 11.137 11.410 -20.496 1.00 91.75 305 THR A C 1
ATOM 2410 O O . THR A 1 305 ? 11.199 12.629 -20.632 1.00 91.75 305 THR A O 1
ATOM 2413 N N . TYR A 1 306 ? 10.068 10.805 -19.972 1.00 91.75 306 TYR A N 1
ATOM 2414 C CA . TYR A 1 306 ? 8.895 11.541 -19.516 1.00 91.75 306 TYR A CA 1
ATOM 2415 C C . TYR A 1 306 ? 9.166 12.345 -18.239 1.00 91.75 306 TYR A C 1
ATOM 2417 O O . TYR A 1 306 ? 8.774 13.506 -18.169 1.00 91.75 306 TYR A O 1
ATOM 2425 N N . LEU A 1 307 ? 9.875 11.776 -17.256 1.00 88.06 307 LEU A N 1
ATOM 2426 C CA . LEU A 1 307 ? 10.303 12.516 -16.065 1.00 88.06 307 LEU A CA 1
ATOM 2427 C C . LEU A 1 307 ? 11.133 13.744 -16.440 1.00 88.06 307 LEU A C 1
ATOM 2429 O O . LEU A 1 307 ? 10.879 14.827 -15.921 1.00 88.06 307 LEU A O 1
ATOM 2433 N N . ALA A 1 308 ? 12.077 13.590 -17.370 1.00 85.75 308 ALA A N 1
ATOM 2434 C CA . ALA A 1 308 ? 12.883 14.692 -17.871 1.00 85.75 308 ALA A CA 1
ATOM 2435 C C . ALA A 1 308 ? 12.024 15.755 -18.572 1.00 85.75 308 ALA A C 1
ATOM 2437 O O . ALA A 1 308 ? 12.223 16.937 -18.320 1.00 85.75 308 ALA A O 1
ATOM 2438 N N . ASP A 1 309 ? 11.052 15.371 -19.407 1.00 87.69 309 ASP A N 1
ATOM 2439 C CA . ASP A 1 309 ? 10.138 16.330 -20.050 1.00 87.69 309 ASP A CA 1
ATOM 2440 C C . ASP A 1 309 ? 9.312 17.114 -19.018 1.00 87.69 309 ASP A C 1
ATOM 2442 O O . ASP A 1 309 ? 9.255 18.341 -19.079 1.00 87.69 309 ASP A O 1
ATOM 2446 N N . VAL A 1 310 ? 8.720 16.431 -18.032 1.00 85.31 310 VAL A N 1
ATOM 2447 C CA . VAL A 1 310 ? 7.943 17.079 -16.961 1.00 85.31 310 VAL A CA 1
ATOM 2448 C C . VAL A 1 310 ? 8.827 18.028 -16.156 1.00 85.31 310 VAL A C 1
ATOM 2450 O O . VAL A 1 310 ? 8.485 19.200 -16.019 1.00 85.31 310 VAL A O 1
ATOM 2453 N N . TYR A 1 311 ? 9.985 17.551 -15.701 1.00 80.75 311 TYR A N 1
ATOM 2454 C CA . TYR A 1 311 ? 10.923 18.341 -14.909 1.00 80.75 311 TYR A CA 1
ATOM 2455 C C . TYR A 1 311 ? 11.453 19.560 -15.677 1.00 80.75 311 TYR A C 1
ATOM 2457 O O . TYR A 1 311 ? 11.524 20.664 -15.145 1.00 80.75 311 TYR A O 1
ATOM 2465 N N . MET A 1 312 ? 11.769 19.406 -16.965 1.00 82.25 312 MET A N 1
ATOM 2466 C CA . MET A 1 312 ? 12.204 20.526 -17.803 1.00 82.25 312 MET A CA 1
ATOM 2467 C C . MET A 1 312 ? 11.082 21.547 -18.011 1.00 82.25 312 MET A C 1
ATOM 2469 O O . MET A 1 312 ? 11.350 22.744 -18.068 1.00 82.25 312 MET A O 1
ATOM 2473 N N . ARG A 1 313 ? 9.817 21.129 -18.094 1.00 82.25 313 ARG A N 1
ATOM 2474 C CA . ARG A 1 313 ? 8.693 22.074 -18.196 1.00 82.25 313 ARG A CA 1
ATOM 2475 C C . ARG A 1 313 ? 8.472 22.859 -16.906 1.00 82.25 313 ARG A C 1
ATOM 2477 O O . ARG A 1 313 ? 8.143 24.040 -16.998 1.00 82.25 313 ARG A O 1
ATOM 2484 N N . THR A 1 314 ? 8.657 22.238 -15.744 1.00 76.06 314 THR A N 1
ATOM 2485 C CA . THR A 1 314 ? 8.437 22.878 -14.436 1.00 76.06 314 THR A CA 1
ATOM 2486 C C . THR A 1 314 ? 9.614 23.748 -14.000 1.00 76.06 314 THR A C 1
ATOM 2488 O O . THR A 1 314 ? 9.407 24.872 -13.553 1.00 76.06 314 THR A O 1
ATOM 2491 N N . ASP A 1 315 ? 10.850 23.279 -14.194 1.00 68.38 315 ASP A N 1
ATOM 2492 C CA . ASP A 1 315 ? 12.064 23.867 -13.609 1.00 68.38 315 ASP A CA 1
ATOM 2493 C C . ASP A 1 315 ? 13.063 24.403 -14.661 1.00 68.38 315 ASP A C 1
ATOM 2495 O O . ASP A 1 315 ? 14.232 24.658 -14.354 1.00 68.38 315 ASP A O 1
ATOM 2499 N N . SER A 1 316 ? 12.617 24.634 -15.907 1.00 64.00 316 SER A N 1
ATOM 2500 C CA . SER A 1 316 ? 13.466 25.149 -17.007 1.00 64.00 316 SER A CA 1
ATOM 2501 C C . SER A 1 316 ? 14.182 26.461 -16.693 1.00 64.00 316 SER A C 1
ATOM 2503 O O . SER A 1 316 ? 15.283 26.675 -17.190 1.00 64.00 316 SER A O 1
ATOM 2505 N N . LEU A 1 317 ? 13.581 27.358 -15.907 1.00 62.94 317 LEU A N 1
ATOM 2506 C CA . LEU A 1 317 ? 14.125 28.697 -15.657 1.00 62.94 317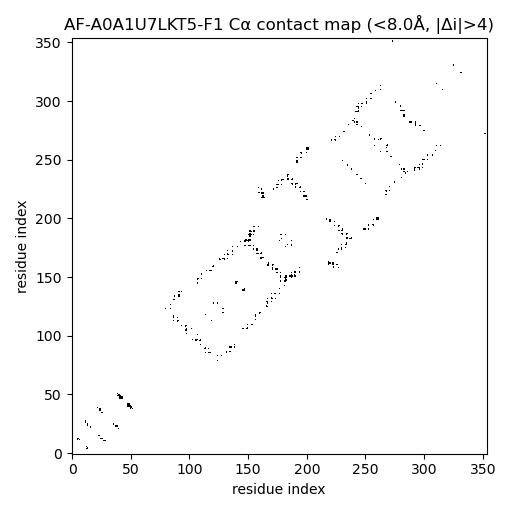 LEU A CA 1
ATOM 2507 C C . LEU A 1 317 ? 15.357 28.687 -14.736 1.00 62.94 317 LEU A C 1
ATOM 2509 O O . LEU A 1 317 ? 16.390 29.208 -15.158 1.00 62.94 317 LEU A O 1
ATOM 2513 N N . PRO A 1 318 ? 15.318 28.068 -13.538 1.00 67.19 318 PRO A N 1
ATOM 2514 C CA . PRO A 1 318 ? 16.512 27.907 -12.705 1.00 67.19 318 PRO A CA 1
ATOM 2515 C C . PRO A 1 318 ? 17.630 27.126 -13.403 1.00 67.19 318 PRO A C 1
ATOM 2517 O O . PRO A 1 318 ? 18.804 27.436 -13.223 1.00 67.19 318 PRO A O 1
ATOM 2520 N N . TRP A 1 319 ? 17.273 26.134 -14.223 1.00 61.47 319 TRP A N 1
ATOM 2521 C CA . TRP A 1 319 ? 18.231 25.354 -15.009 1.00 61.47 319 TRP A CA 1
ATOM 2522 C C . TRP A 1 319 ? 18.877 26.157 -16.129 1.00 61.47 319 TRP A C 1
ATOM 2524 O O . TRP A 1 319 ? 20.092 26.111 -16.304 1.00 61.47 319 TRP A O 1
ATOM 2534 N N . ALA A 1 320 ? 18.080 26.911 -16.884 1.00 63.47 320 ALA A N 1
ATOM 2535 C CA . ALA A 1 320 ? 18.596 27.814 -17.898 1.00 63.47 320 ALA A CA 1
ATOM 2536 C C . ALA A 1 320 ? 19.499 28.871 -17.263 1.00 63.47 320 ALA A C 1
ATOM 2538 O O . ALA A 1 320 ? 20.533 29.193 -17.841 1.00 63.47 320 ALA A O 1
ATOM 2539 N N . GLU A 1 321 ? 19.146 29.365 -16.072 1.00 68.06 321 GLU A N 1
ATOM 2540 C CA . GLU A 1 321 ? 19.998 30.260 -15.302 1.00 68.06 321 GLU A CA 1
ATOM 2541 C C . GLU A 1 321 ? 21.314 29.573 -14.930 1.00 68.06 321 GLU A C 1
ATOM 2543 O O . GLU A 1 321 ? 22.355 30.095 -15.301 1.00 68.06 321 GLU A O 1
ATOM 2548 N N . GLU A 1 322 ? 21.306 28.401 -14.288 1.00 67.94 322 GLU A N 1
ATOM 2549 C CA . GLU A 1 322 ? 22.530 27.699 -13.864 1.00 67.94 322 GLU A CA 1
ATOM 2550 C C . GLU A 1 322 ? 23.425 27.302 -15.052 1.00 67.94 322 GLU A C 1
ATOM 2552 O O . GLU A 1 322 ? 24.623 27.574 -15.029 1.00 67.94 322 GLU A O 1
ATOM 2557 N N . ILE A 1 323 ? 22.857 26.776 -16.142 1.00 64.75 323 ILE A N 1
ATOM 2558 C CA . ILE A 1 323 ? 23.600 26.480 -17.382 1.00 64.75 323 ILE A CA 1
ATOM 2559 C C . ILE A 1 323 ? 24.162 27.769 -17.993 1.00 64.75 323 ILE A C 1
ATOM 2561 O O . ILE A 1 323 ? 25.278 27.785 -18.518 1.00 64.75 323 ILE A O 1
ATOM 2565 N N . PHE A 1 324 ? 23.402 28.866 -17.948 1.00 71.44 324 PHE A N 1
ATOM 2566 C CA . PHE A 1 324 ? 23.884 30.171 -18.387 1.00 71.44 324 PHE A CA 1
ATOM 2567 C C . PHE A 1 324 ? 25.008 30.675 -17.479 1.00 71.44 324 PHE A C 1
ATOM 2569 O O . PHE A 1 324 ? 25.972 31.225 -18.007 1.00 71.44 324 PHE A O 1
ATOM 2576 N N . ARG A 1 325 ? 24.930 30.465 -16.157 1.00 69.81 325 ARG A N 1
ATOM 2577 C CA . ARG A 1 325 ? 25.978 30.818 -15.187 1.00 69.81 325 ARG A CA 1
ATOM 2578 C C . ARG A 1 325 ? 27.264 30.052 -15.460 1.00 69.81 325 ARG A C 1
ATOM 2580 O O . ARG A 1 325 ? 28.320 30.669 -15.538 1.00 69.81 325 ARG A O 1
ATOM 2587 N N . GLU A 1 326 ? 27.159 28.743 -15.653 1.00 71.56 326 GLU A N 1
ATOM 2588 C CA . GLU A 1 326 ? 28.287 27.854 -15.931 1.00 71.56 326 GLU A CA 1
ATOM 2589 C C . GLU A 1 326 ? 28.955 28.210 -17.267 1.00 71.56 326 GLU A C 1
ATOM 2591 O O . GLU A 1 326 ? 30.168 28.389 -17.350 1.00 71.56 326 GLU A O 1
ATOM 2596 N N . LYS A 1 327 ? 28.163 28.412 -18.328 1.00 70.69 327 LYS A N 1
ATOM 2597 C CA . LYS A 1 327 ? 28.702 28.761 -19.654 1.00 70.69 327 LYS A CA 1
ATOM 2598 C C . LYS A 1 327 ? 29.194 30.201 -19.763 1.00 70.69 327 LYS A C 1
ATOM 2600 O O . LYS A 1 327 ? 30.010 30.498 -20.636 1.00 70.69 327 LYS A O 1
ATOM 2605 N N . ASN A 1 328 ? 28.711 31.093 -18.902 1.00 72.88 328 ASN A N 1
ATOM 2606 C CA . ASN A 1 328 ? 29.086 32.502 -18.867 1.00 72.88 328 ASN A CA 1
ATOM 2607 C C . ASN A 1 328 ? 29.728 32.883 -17.527 1.00 72.88 328 ASN A C 1
ATOM 2609 O O . ASN A 1 328 ? 29.486 33.984 -17.035 1.00 72.88 328 ASN A O 1
ATOM 2613 N N . GLU A 1 329 ? 30.600 32.025 -16.977 1.00 55.78 329 GLU A N 1
ATOM 2614 C CA . GLU A 1 329 ? 31.365 32.250 -15.729 1.00 55.78 329 GLU A CA 1
ATOM 2615 C C . GLU A 1 329 ? 31.986 33.657 -15.628 1.00 55.78 329 GLU A C 1
ATOM 2617 O O . GLU A 1 329 ? 32.131 34.222 -14.546 1.00 55.78 329 GLU A O 1
ATOM 2622 N N . LYS A 1 330 ? 32.289 34.277 -16.773 1.00 56.78 330 LYS A N 1
ATOM 2623 C CA . LYS A 1 330 ? 32.798 35.652 -16.881 1.00 56.78 330 LYS A CA 1
ATOM 2624 C C . LYS A 1 330 ? 31.842 36.733 -16.345 1.00 56.78 330 LYS A C 1
ATOM 2626 O O . LYS A 1 330 ? 32.277 37.871 -16.194 1.00 56.78 330 LYS A O 1
ATOM 2631 N N . PHE A 1 331 ? 30.577 36.413 -16.067 1.00 55.81 331 PHE A N 1
ATOM 2632 C CA . PHE A 1 331 ? 29.544 37.371 -15.658 1.00 55.81 331 PHE A CA 1
ATOM 2633 C C . PHE A 1 331 ? 29.112 37.279 -14.181 1.00 55.81 331 PHE A C 1
ATOM 2635 O O . PHE A 1 331 ? 28.353 38.139 -13.739 1.00 55.81 331 PHE A O 1
ATOM 2642 N N . LEU A 1 332 ? 29.592 36.311 -13.385 1.00 53.38 332 LEU A N 1
ATOM 2643 C CA . LEU A 1 332 ? 29.106 36.086 -12.010 1.00 53.38 332 LEU A CA 1
ATOM 2644 C C . LEU A 1 332 ? 30.193 36.226 -10.943 1.00 53.38 332 LEU A C 1
ATOM 2646 O O . LEU A 1 332 ? 30.647 35.261 -10.341 1.00 53.38 332 LEU A O 1
ATOM 2650 N N . MET A 1 333 ? 30.538 37.476 -10.637 1.00 47.88 333 MET A N 1
ATOM 2651 C CA . MET A 1 333 ? 31.298 37.858 -9.438 1.00 47.88 333 MET A CA 1
ATOM 2652 C C . MET A 1 333 ? 30.396 38.491 -8.359 1.00 47.88 333 MET A C 1
ATOM 2654 O O . MET A 1 333 ? 30.771 39.480 -7.733 1.00 47.88 333 MET A O 1
ATOM 2658 N N . CYS A 1 334 ? 29.192 37.952 -8.123 1.00 48.88 334 CYS A N 1
ATOM 2659 C CA . CYS A 1 334 ? 28.379 38.329 -6.955 1.00 48.88 334 CYS A CA 1
ATOM 2660 C C . CYS A 1 334 ? 27.254 37.319 -6.661 1.00 48.88 334 CYS A C 1
ATOM 2662 O O . CYS A 1 334 ? 26.301 37.244 -7.427 1.00 48.88 334 CYS A O 1
ATOM 2664 N N . GLY A 1 335 ? 27.314 36.592 -5.531 1.00 47.50 335 GLY A N 1
ATOM 2665 C CA . GLY A 1 335 ? 26.132 35.889 -4.988 1.00 47.50 335 GLY A CA 1
ATOM 2666 C C . GLY A 1 335 ? 26.354 34.550 -4.264 1.00 47.50 335 GLY A C 1
ATOM 2667 O O . GLY A 1 335 ? 25.762 33.543 -4.633 1.00 47.50 335 GLY A O 1
ATOM 2668 N N . GLN A 1 336 ? 27.160 34.508 -3.198 1.00 48.66 336 GLN A N 1
ATOM 2669 C CA . GLN A 1 336 ? 27.559 33.286 -2.463 1.00 48.66 336 GLN A CA 1
ATOM 2670 C C . GLN A 1 336 ? 26.500 32.660 -1.511 1.00 48.66 336 GLN A C 1
ATOM 2672 O O . GLN A 1 336 ? 26.842 32.206 -0.423 1.00 48.66 336 GLN A O 1
ATOM 2677 N N . LYS A 1 337 ? 25.208 32.587 -1.864 1.00 49.38 337 LYS A N 1
ATOM 2678 C CA . LYS A 1 337 ? 24.205 31.910 -0.995 1.00 49.38 337 LYS A CA 1
ATOM 2679 C C . LYS A 1 337 ? 23.450 30.721 -1.611 1.00 49.38 337 LYS A C 1
ATOM 2681 O O . LYS A 1 337 ? 22.697 30.076 -0.894 1.00 49.38 337 LYS A O 1
ATOM 2686 N N . SER A 1 338 ? 23.706 30.355 -2.871 1.00 52.94 338 SER A N 1
ATOM 2687 C CA . SER A 1 338 ? 23.000 29.259 -3.575 1.00 52.94 338 SER A CA 1
ATOM 2688 C C . SER A 1 338 ? 23.685 27.877 -3.506 1.00 52.94 338 SER A C 1
ATOM 2690 O O . SER A 1 338 ? 23.134 26.888 -3.983 1.00 52.94 338 SER A O 1
ATOM 2692 N N . GLN A 1 339 ? 24.886 27.773 -2.926 1.00 55.28 339 GLN A N 1
ATOM 2693 C CA . GLN A 1 339 ? 25.754 26.598 -3.117 1.00 55.28 339 GLN A CA 1
ATOM 2694 C C . GLN A 1 339 ? 25.274 25.314 -2.416 1.00 55.28 339 GLN A C 1
ATOM 2696 O O . GLN A 1 339 ? 25.458 24.227 -2.956 1.00 55.28 339 GLN A O 1
ATOM 2701 N N . ASN A 1 340 ? 24.597 25.412 -1.267 1.00 48.75 340 ASN A N 1
ATOM 2702 C CA . ASN A 1 340 ? 24.186 24.217 -0.514 1.00 48.75 340 ASN A CA 1
ATOM 2703 C C . ASN A 1 340 ? 22.958 23.503 -1.104 1.00 48.75 340 ASN A C 1
ATOM 2705 O O . ASN A 1 340 ? 22.843 22.289 -0.972 1.00 48.75 340 ASN A O 1
ATOM 2709 N N . MET A 1 341 ? 22.057 24.227 -1.775 1.00 47.53 341 MET A N 1
ATOM 2710 C CA . MET A 1 341 ? 20.878 23.626 -2.415 1.00 47.53 341 MET A CA 1
ATOM 2711 C C . MET A 1 341 ? 21.218 23.064 -3.806 1.00 47.53 341 MET A C 1
ATOM 2713 O O . MET A 1 341 ? 20.683 22.034 -4.210 1.00 47.53 341 MET A O 1
ATOM 2717 N N . ASN A 1 342 ? 22.175 23.690 -4.501 1.00 55.50 342 ASN A N 1
ATOM 2718 C CA . ASN A 1 342 ? 22.662 23.229 -5.802 1.00 55.50 342 ASN A CA 1
ATOM 2719 C C . ASN A 1 342 ? 23.506 21.951 -5.679 1.00 55.50 342 ASN A C 1
ATOM 2721 O O . ASN A 1 342 ? 23.379 21.070 -6.520 1.00 55.50 342 ASN A O 1
ATOM 2725 N N . ALA A 1 343 ? 24.284 21.790 -4.602 1.00 56.44 343 ALA A N 1
ATOM 2726 C CA . ALA A 1 343 ? 25.058 20.568 -4.366 1.00 56.44 343 ALA A CA 1
ATOM 2727 C C . ALA A 1 343 ? 24.171 19.317 -4.198 1.00 56.44 343 ALA A C 1
ATOM 2729 O O . ALA A 1 343 ? 24.486 18.257 -4.735 1.00 56.44 343 ALA A O 1
ATOM 2730 N N . ALA A 1 344 ? 23.033 19.442 -3.504 1.00 52.44 344 ALA A N 1
ATOM 2731 C CA . ALA A 1 344 ? 22.077 18.344 -3.349 1.00 52.44 344 ALA A CA 1
ATOM 2732 C C . ALA A 1 344 ? 21.367 17.999 -4.671 1.00 52.44 344 ALA A C 1
ATOM 2734 O O . ALA A 1 344 ? 21.162 16.827 -4.975 1.00 52.44 344 ALA A O 1
ATOM 2735 N N . ARG A 1 345 ? 21.041 19.013 -5.485 1.00 53.34 345 ARG A N 1
ATOM 2736 C CA . ARG A 1 345 ? 20.424 18.836 -6.810 1.00 53.34 345 ARG A CA 1
ATOM 2737 C C . ARG A 1 345 ? 21.387 18.215 -7.825 1.00 53.34 345 ARG A C 1
ATOM 2739 O O . ARG A 1 345 ? 20.991 17.308 -8.550 1.00 53.34 345 ARG A O 1
ATOM 2746 N N . GLN A 1 346 ? 22.653 18.632 -7.826 1.00 60.94 346 GLN A N 1
ATOM 2747 C CA . GLN A 1 346 ? 23.676 18.074 -8.711 1.00 60.94 346 GLN A CA 1
ATOM 2748 C C . GLN A 1 346 ? 23.949 16.596 -8.401 1.00 60.94 346 GLN A C 1
ATOM 2750 O O . GLN A 1 346 ? 24.015 15.782 -9.313 1.00 60.94 346 GLN A O 1
ATOM 2755 N N . ALA A 1 347 ? 23.990 16.220 -7.118 1.00 59.00 347 ALA A N 1
ATOM 2756 C CA . ALA A 1 347 ? 24.160 14.825 -6.709 1.00 59.00 347 ALA A CA 1
ATOM 2757 C C . ALA A 1 347 ? 22.996 13.910 -7.142 1.00 59.00 347 ALA A C 1
ATOM 2759 O O . ALA A 1 347 ? 23.201 12.715 -7.350 1.00 59.00 347 ALA A O 1
ATOM 2760 N N . ILE A 1 348 ? 21.780 14.449 -7.280 1.00 55.44 348 ILE A N 1
ATOM 2761 C CA . ILE A 1 348 ? 20.629 13.714 -7.825 1.00 55.44 348 ILE A CA 1
ATOM 2762 C C . ILE A 1 348 ? 20.761 13.571 -9.351 1.00 55.44 348 ILE A C 1
ATOM 2764 O O . ILE A 1 348 ? 20.499 12.497 -9.884 1.00 55.44 348 ILE A O 1
ATOM 2768 N N . MET A 1 349 ? 21.227 14.605 -10.056 1.00 50.47 349 MET A N 1
ATOM 2769 C CA . MET A 1 349 ? 21.40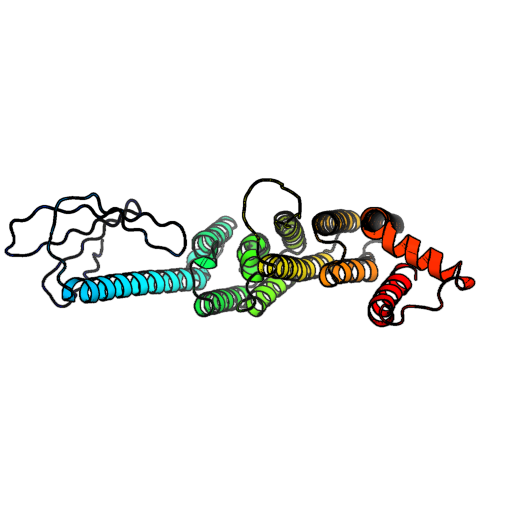5 14.557 -11.515 1.00 50.47 349 MET A CA 1
ATOM 2770 C C . MET A 1 349 ? 22.551 13.657 -11.964 1.00 50.47 349 MET A C 1
ATOM 2772 O O . MET A 1 349 ? 22.385 12.906 -12.922 1.00 50.47 349 MET A O 1
ATOM 2776 N N . ASP A 1 350 ? 23.676 13.671 -11.253 1.00 66.31 350 ASP A N 1
ATOM 2777 C CA . ASP A 1 350 ? 24.802 12.781 -11.545 1.00 66.31 350 ASP A CA 1
ATOM 2778 C C . ASP A 1 350 ? 24.402 11.303 -11.376 1.00 66.31 350 ASP A C 1
ATOM 2780 O O . ASP A 1 350 ? 24.939 10.434 -12.058 1.00 66.31 350 ASP A O 1
ATOM 2784 N N . LYS A 1 351 ? 23.414 11.016 -10.515 1.00 53.62 351 LYS A N 1
ATOM 2785 C CA . LYS A 1 351 ? 22.820 9.680 -10.360 1.00 53.62 351 LYS A CA 1
ATOM 2786 C C . LYS A 1 351 ? 21.773 9.336 -11.419 1.00 53.62 351 LYS A C 1
ATOM 2788 O O . LYS A 1 351 ? 21.635 8.170 -11.752 1.00 53.62 351 LYS A O 1
ATOM 2793 N N . LEU A 1 352 ? 21.029 10.315 -11.934 1.00 45.59 352 LEU A N 1
ATOM 2794 C CA . LEU A 1 352 ? 20.035 10.095 -12.995 1.00 45.59 352 LEU A CA 1
ATOM 2795 C C . LEU A 1 352 ? 20.671 9.916 -14.384 1.00 45.59 352 LEU A C 1
ATOM 2797 O O . LEU A 1 352 ? 20.027 9.370 -15.280 1.00 45.59 352 LEU A O 1
ATOM 2801 N N . LEU A 1 353 ? 21.897 10.411 -14.579 1.00 45.03 353 LEU A N 1
ATOM 2802 C CA . LEU A 1 353 ? 22.629 10.362 -15.851 1.00 45.03 353 LEU A CA 1
ATOM 2803 C C . LEU A 1 353 ? 23.656 9.217 -15.952 1.00 45.03 353 LEU A C 1
ATOM 2805 O O . LEU A 1 353 ? 24.170 8.986 -17.049 1.00 45.03 353 LEU A O 1
ATOM 2809 N N . ALA A 1 354 ? 23.962 8.535 -14.845 1.00 46.47 354 ALA A N 1
ATOM 2810 C CA . ALA A 1 354 ? 24.816 7.343 -14.790 1.00 46.47 354 ALA A CA 1
ATOM 2811 C C . ALA A 1 354 ? 23.985 6.064 -14.954 1.00 46.47 354 ALA A C 1
ATOM 2813 O O . ALA A 1 354 ? 24.499 5.117 -15.597 1.00 46.47 354 ALA A O 1
#

Foldseek 3Di:
DDDDWDDDPDDFTADDDDPDPQRADDDDDPDDPDDDDGFDWDDDAPDTDTPDPDDDDDDDDVVVVVVVVVVVVVVVVVVLVVLLVQLLVLLVCLDVQQDPHRDLVSLVVSLVSNCVRQQDPSSHDLVSLQVSLVSNLVSCVVPLVSLQNCLLVCCNRLLVQLLDPSNVVSSLSSLVSSLVRYQLVSNLVSLLVSLVPQDQDDPDDPDDPDPDDPSNNVSSLSSNLSSLVSNVSSLLPDQDPQSLVSLLSNLVSLLSNCLSYDVPPPSSLVSVLVCLVPVQDQHDPDDPPVVSSVSSVVSSVVSLVSNVVSCCVVPVPVVVVVVCCVVPVVPDPDDPDCPPVVVVVVVSVVSSVD

Radius of gyration: 28.18 Å; Cα contacts (8 Å, |Δi|>4): 272; chains: 1; bounding box: 79×63×65 Å

Organism: Neolecta irregularis (strain DAH-3) (NCBI:txid1198029)

pLDDT: mean 72.9, std 24.39, range [20.81, 98.38]

Solvent-accessible surface area (backbone atoms only — not comparable to full-atom values): 21336 Å² total; per-residue (Å²): 140,84,85,82,79,75,86,56,96,72,88,56,79,80,76,87,75,94,78,64,105,66,77,73,75,71,84,70,63,93,90,62,99,69,82,91,70,88,73,63,80,58,84,65,78,101,47,84,54,78,71,74,81,84,77,80,92,72,83,89,55,78,71,56,56,58,58,49,54,51,52,52,50,54,52,52,53,52,52,51,53,48,50,54,51,52,37,49,50,57,56,69,40,50,64,75,64,32,58,96,75,62,50,76,65,32,51,52,52,49,51,51,53,48,49,77,59,49,65,56,66,87,80,44,53,65,70,53,47,37,51,46,43,47,54,44,40,55,52,37,70,76,31,51,71,60,26,32,75,40,31,30,71,44,43,61,49,44,47,67,41,32,46,36,83,79,28,28,69,49,36,49,51,43,44,51,48,27,38,70,46,17,45,27,65,55,33,27,54,34,35,46,51,48,55,70,66,57,80,58,84,64,95,74,77,89,84,69,102,61,90,77,60,79,70,56,59,57,23,50,51,45,27,48,56,54,46,49,52,35,35,49,50,7,51,73,64,53,84,62,98,61,55,43,62,59,49,49,54,51,52,51,47,52,50,53,49,48,76,47,41,70,84,81,41,63,71,63,52,48,54,53,49,54,45,69,78,61,64,80,70,80,76,82,87,71,65,90,56,64,61,51,54,51,49,38,52,50,51,52,52,52,49,52,55,48,51,49,52,54,48,48,71,76,48,41,65,68,48,52,47,52,55,46,46,67,78,39,56,94,74,68,92,76,77,97,78,59,62,74,65,47,53,58,50,49,60,53,49,62,60,74,76,107

Mean predicted aligned error: 15.2 Å